Protein AF-A0A4P5YJE4-F1 (afdb_monomer_lite)

Secondary structure (DSSP, 8-state):
----PPPEEEEES-PPPPTTSHHHHHHHHHHHHHHHS--TTS--EEEEEGGGHHHHHHHHHHHHHH--SS-BSB-GGGS-HHHHHHHHHTT--B-TT-SB-GGGEEEE-SSS-EEETTEEEEE-GGGGGG--TTTTHHHHHHHHHHHSEEEEE-SSEEEEEETTEEEEEE--SS-EEEEEEETTSS-EEEEEE-TT-EEEEE-

Sequence (203 aa):
MSFVRIPELIPIDRPVPDRGDPAWGDLRQRVLDAVATPSATGPHRVEVPAPVRSELLDFLEAVRRQASGQAQGLNPDRVPGPWRERLAWAGMPFANDGKLLWEELEPSTDPAPTFAAGRLRLSEPEGWRQLTSLALKPLRQFVAERFGFRLQCATGVRAWRWPGVLVLVSGNHLPVAGFVHCCQGDERTSIYLDPGDAQLIAM

Foldseek 3Di:
DDFQDQAAEDADADDDDDLLALVLLVLLVQRVCCRQEPDPPDGDYHYDHNVCSVVSVVVVVVVRVQFDDHWEFEALVQDDPLVSVQCQQLAGAYHNPYPDHPVLEAEDCDLAWDDDPNGIYGHDSVSSVVDFLVSCQSVQVVCCVRQQKGWFKGTQWGWIDGQFKIKTFHSDSAWMWTWMQGNVDNDIDIDIARNGGMDIDTD

Radius of gyration: 16.51 Å; chains: 1; bounding box: 38×33×41 Å

pLDDT: mean 91.27, std 8.25, range [54.28, 98.31]

Structure (mmCIF, N/CA/C/O backbone):
data_AF-A0A4P5YJE4-F1
#
_entry.id   AF-A0A4P5YJE4-F1
#
loop_
_atom_site.group_PDB
_atom_site.id
_atom_site.type_symbol
_atom_site.label_atom_id
_atom_site.label_alt_id
_atom_site.label_comp_id
_atom_site.label_asym_id
_atom_site.label_entity_id
_atom_site.label_seq_id
_atom_site.pdbx_PDB_ins_code
_atom_site.Cartn_x
_atom_site.Cartn_y
_atom_site.Cartn_z
_atom_site.occupancy
_atom_site.B_iso_or_equiv
_atom_site.auth_seq_id
_atom_site.auth_comp_id
_atom_site.auth_asym_id
_atom_site.auth_atom_id
_atom_site.pdbx_PDB_model_num
ATOM 1 N N . MET A 1 1 ? -18.607 -1.766 -16.916 1.00 54.28 1 MET A N 1
ATOM 2 C CA . MET A 1 1 ? -17.504 -2.362 -16.132 1.00 54.28 1 MET A CA 1
ATOM 3 C C . MET A 1 1 ? -16.285 -1.478 -16.325 1.00 54.28 1 MET A C 1
ATOM 5 O O . MET A 1 1 ? -15.886 -1.295 -17.466 1.00 54.28 1 MET A O 1
ATOM 9 N N . SER A 1 2 ? -15.780 -0.845 -15.263 1.00 59.38 2 SER A N 1
ATOM 10 C CA . SER A 1 2 ? -14.522 -0.089 -15.338 1.00 59.38 2 SER A CA 1
ATOM 11 C C . SER A 1 2 ? -13.372 -1.074 -15.157 1.00 59.38 2 SER A C 1
ATOM 13 O O . SER A 1 2 ? -13.398 -1.863 -14.211 1.00 59.38 2 SER A O 1
ATOM 15 N N . PHE A 1 3 ? -12.430 -1.083 -16.094 1.00 73.25 3 PHE A N 1
ATOM 16 C CA . PHE A 1 3 ? -11.263 -1.959 -16.059 1.00 73.25 3 PHE A CA 1
ATOM 17 C C . PHE A 1 3 ? -10.098 -1.230 -15.395 1.00 73.25 3 PHE A C 1
ATOM 19 O O . PHE A 1 3 ? -9.913 -0.031 -15.613 1.00 73.25 3 PHE A O 1
ATOM 26 N N . VAL A 1 4 ? -9.288 -1.958 -14.625 1.00 84.38 4 VAL A N 1
ATOM 27 C CA . VAL A 1 4 ? -8.032 -1.425 -14.089 1.00 84.38 4 VAL A CA 1
ATOM 28 C C . VAL A 1 4 ? -7.132 -1.021 -15.257 1.00 84.38 4 VAL A C 1
ATOM 30 O O . VAL A 1 4 ? -6.735 -1.853 -16.077 1.00 84.38 4 VAL A O 1
ATOM 33 N N . ARG A 1 5 ? -6.841 0.279 -15.355 1.00 88.62 5 ARG A N 1
ATOM 34 C CA . ARG A 1 5 ? -5.998 0.837 -16.412 1.00 88.62 5 ARG A CA 1
ATOM 35 C C . ARG A 1 5 ? -4.534 0.701 -16.010 1.00 88.62 5 ARG A C 1
ATOM 37 O O . ARG A 1 5 ? -4.109 1.282 -15.018 1.00 88.62 5 ARG A O 1
ATOM 44 N N . ILE A 1 6 ? -3.770 -0.040 -16.805 1.00 90.88 6 ILE A N 1
ATOM 45 C CA . ILE A 1 6 ? -2.322 -0.164 -16.622 1.00 90.88 6 ILE A CA 1
ATOM 46 C C . ILE A 1 6 ? -1.653 1.135 -17.118 1.00 90.88 6 ILE A C 1
ATOM 48 O O . ILE A 1 6 ? -1.978 1.582 -18.226 1.00 90.88 6 ILE A O 1
ATOM 52 N N . PRO A 1 7 ? -0.767 1.770 -16.327 1.00 92.69 7 PRO A N 1
ATOM 53 C CA . PRO A 1 7 ? -0.013 2.946 -16.740 1.00 92.69 7 PRO A CA 1
ATOM 54 C C . PRO A 1 7 ? 0.981 2.613 -17.851 1.00 92.69 7 PRO A C 1
ATOM 56 O O . PRO A 1 7 ? 1.404 1.472 -18.042 1.00 92.69 7 PRO A O 1
ATOM 59 N N . GLU A 1 8 ? 1.410 3.643 -18.565 1.00 94.62 8 GLU A N 1
ATOM 60 C CA . GLU A 1 8 ? 2.518 3.522 -19.500 1.00 94.62 8 GLU A CA 1
ATOM 61 C C . GLU A 1 8 ? 3.836 3.469 -18.709 1.00 94.62 8 GLU A C 1
ATOM 63 O O . GLU A 1 8 ? 4.218 4.434 -18.048 1.00 94.62 8 GLU A O 1
ATOM 68 N N . LEU A 1 9 ? 4.544 2.338 -18.763 1.00 96.38 9 LEU A N 1
ATOM 69 C CA . LEU A 1 9 ? 5.877 2.224 -18.166 1.00 96.38 9 LEU A CA 1
ATOM 70 C C . LEU A 1 9 ? 6.936 2.693 -19.171 1.00 96.38 9 LEU A C 1
ATOM 72 O O . LEU A 1 9 ? 7.168 2.012 -20.179 1.00 96.38 9 LEU A O 1
ATOM 76 N N . ILE A 1 10 ? 7.574 3.835 -18.893 1.00 97.00 10 ILE A N 1
ATOM 77 C CA . ILE A 1 10 ? 8.659 4.392 -19.709 1.00 97.00 10 ILE A CA 1
ATOM 78 C C . ILE A 1 10 ? 9.977 3.730 -19.280 1.00 97.00 10 ILE A C 1
ATOM 80 O O . ILE A 1 10 ? 10.406 3.934 -18.141 1.00 97.00 10 ILE A O 1
ATOM 84 N N . PRO A 1 11 ? 10.635 2.944 -20.150 1.00 97.25 11 PRO A N 1
ATOM 85 C CA . PRO A 1 11 ? 11.945 2.395 -19.837 1.00 97.25 11 PRO A CA 1
ATOM 86 C C . PRO A 1 11 ? 12.988 3.517 -19.800 1.00 97.25 11 PRO A C 1
ATOM 88 O O . PRO A 1 11 ? 13.074 4.321 -20.726 1.00 97.25 11 PRO A O 1
ATOM 91 N N . ILE A 1 12 ? 13.803 3.538 -18.751 1.00 97.75 12 ILE A N 1
ATOM 92 C CA . ILE A 1 12 ? 14.939 4.453 -18.607 1.00 97.75 12 ILE A CA 1
ATOM 93 C C . ILE A 1 12 ? 16.229 3.678 -18.334 1.00 97.75 12 ILE A C 1
ATOM 95 O O . ILE A 1 12 ? 16.201 2.570 -17.789 1.00 97.75 12 ILE A O 1
ATOM 99 N N . ASP A 1 13 ? 17.362 4.277 -18.698 1.00 97.31 13 ASP A N 1
ATOM 100 C CA . ASP A 1 13 ? 18.690 3.746 -18.394 1.00 97.31 13 ASP A CA 1
ATOM 101 C C . ASP A 1 13 ? 19.080 4.112 -16.955 1.00 97.31 13 ASP A C 1
ATOM 103 O O . ASP A 1 13 ? 19.626 5.180 -16.672 1.00 97.31 13 ASP A O 1
ATOM 107 N N . ARG A 1 14 ? 18.681 3.256 -16.010 1.00 94.69 14 ARG A N 1
ATOM 108 C CA . ARG A 1 14 ? 19.053 3.343 -14.595 1.00 94.69 14 ARG A CA 1
ATOM 109 C C . ARG A 1 14 ? 19.344 1.949 -14.039 1.00 94.69 14 ARG A C 1
ATOM 111 O O . ARG A 1 14 ? 18.765 0.976 -14.527 1.00 94.69 14 ARG A O 1
ATOM 118 N N . PRO A 1 15 ? 20.176 1.844 -12.988 1.00 95.75 15 PRO A N 1
ATOM 119 C CA . PRO A 1 15 ? 20.372 0.592 -12.274 1.00 95.75 15 PRO A CA 1
ATOM 120 C C . PRO A 1 15 ? 19.052 0.022 -11.748 1.00 95.75 15 PRO A C 1
ATOM 122 O O . PRO A 1 15 ? 18.177 0.756 -11.281 1.00 95.75 15 PRO A O 1
ATOM 125 N N . VAL A 1 16 ? 18.927 -1.299 -11.818 1.00 97.12 16 VAL A N 1
ATOM 126 C CA . VAL A 1 16 ? 17.824 -2.036 -11.201 1.00 97.12 16 VAL A CA 1
ATOM 127 C C . VAL A 1 16 ? 18.106 -2.147 -9.698 1.00 97.12 16 VAL A C 1
ATOM 129 O O . VAL A 1 16 ? 19.197 -2.597 -9.346 1.00 97.12 16 VAL A O 1
ATOM 132 N N . PRO A 1 17 ? 17.173 -1.748 -8.814 1.00 96.25 17 PRO A N 1
ATOM 133 C CA . PRO A 1 17 ? 17.302 -2.007 -7.382 1.00 96.25 17 PRO A CA 1
ATOM 134 C C . PRO A 1 17 ? 17.394 -3.507 -7.084 1.00 96.25 17 PRO A C 1
ATOM 136 O O . PRO A 1 17 ? 16.792 -4.314 -7.794 1.00 96.25 17 PRO A O 1
ATOM 139 N N . ASP A 1 18 ? 18.102 -3.885 -6.021 1.00 96.62 18 ASP A N 1
ATOM 140 C CA . ASP A 1 18 ? 18.111 -5.276 -5.566 1.00 96.62 18 ASP A CA 1
ATOM 141 C C . ASP A 1 18 ? 16.696 -5.715 -5.149 1.00 96.62 18 ASP A C 1
ATOM 143 O O . ASP A 1 18 ? 15.973 -4.957 -4.502 1.00 96.62 18 ASP A O 1
ATOM 147 N N . ARG A 1 19 ? 16.279 -6.928 -5.537 1.00 94.81 19 ARG A N 1
ATOM 148 C CA . ARG A 1 19 ? 14.911 -7.419 -5.283 1.00 94.81 19 ARG A CA 1
ATOM 149 C C . ARG A 1 19 ? 14.619 -7.652 -3.800 1.00 94.81 19 ARG A C 1
ATOM 151 O O . ARG A 1 19 ? 13.448 -7.644 -3.437 1.00 94.81 19 ARG A O 1
ATOM 158 N N . GLY A 1 20 ? 15.653 -7.854 -2.985 1.00 94.44 20 GLY A N 1
ATOM 159 C CA . GLY A 1 20 ? 15.586 -7.959 -1.530 1.00 94.44 20 GLY A CA 1
ATOM 160 C C . GLY A 1 20 ? 15.843 -6.630 -0.815 1.00 94.44 20 GLY A C 1
ATOM 161 O O . GLY A 1 20 ? 16.258 -6.643 0.342 1.00 94.44 20 GLY A O 1
ATOM 162 N N . ASP A 1 21 ? 15.645 -5.491 -1.486 1.00 95.69 21 ASP A N 1
ATOM 163 C CA . ASP A 1 21 ? 15.805 -4.150 -0.918 1.00 95.69 21 ASP A CA 1
ATOM 164 C C . ASP A 1 21 ? 14.486 -3.349 -0.989 1.00 95.69 21 ASP A C 1
ATOM 166 O O . ASP A 1 21 ? 13.731 -3.464 -1.963 1.00 95.69 21 ASP A O 1
ATOM 170 N N . PRO A 1 22 ? 14.180 -2.485 -0.002 1.00 95.44 22 PRO A N 1
ATOM 171 C CA . PRO A 1 22 ? 13.019 -1.593 -0.058 1.00 95.44 22 PRO A CA 1
ATOM 172 C C . PRO A 1 22 ? 12.908 -0.735 -1.314 1.00 95.44 22 PRO A C 1
ATOM 174 O O . PRO A 1 22 ? 11.792 -0.445 -1.734 1.00 95.44 22 PRO A O 1
ATOM 177 N N . ALA A 1 23 ? 14.019 -0.373 -1.958 1.00 96.81 23 ALA A N 1
ATOM 178 C CA . ALA A 1 23 ? 14.011 0.381 -3.207 1.00 96.81 23 ALA A CA 1
ATOM 179 C C . ALA A 1 23 ? 13.307 -0.375 -4.352 1.00 96.81 23 ALA A C 1
ATOM 181 O O . ALA A 1 23 ? 12.713 0.245 -5.243 1.00 96.81 23 ALA A O 1
ATOM 182 N N . TRP A 1 24 ? 13.329 -1.713 -4.332 1.00 97.69 24 TRP A N 1
ATOM 183 C CA . TRP A 1 24 ? 12.515 -2.532 -5.230 1.00 97.69 24 TRP A CA 1
ATOM 184 C C . TRP A 1 24 ? 11.028 -2.453 -4.878 1.00 97.69 24 TRP A C 1
ATOM 186 O O . TRP A 1 24 ? 10.184 -2.270 -5.763 1.00 97.69 24 TRP A O 1
ATOM 196 N N . GLY A 1 25 ? 10.718 -2.488 -3.581 1.00 97.00 25 GLY A N 1
ATOM 197 C CA . GLY A 1 25 ? 9.388 -2.202 -3.053 1.00 97.00 25 GLY A CA 1
ATOM 198 C C . GLY A 1 25 ? 8.875 -0.868 -3.575 1.00 97.00 25 GLY A C 1
ATOM 199 O O . GLY A 1 25 ? 7.853 -0.842 -4.249 1.00 97.00 25 GLY A O 1
ATOM 200 N N . ASP A 1 26 ? 9.617 0.220 -3.375 1.00 96.38 26 ASP A N 1
ATOM 201 C CA . ASP A 1 26 ? 9.269 1.576 -3.819 1.00 96.38 26 ASP A CA 1
ATOM 202 C C . ASP A 1 26 ? 8.972 1.662 -5.322 1.00 96.38 26 ASP A C 1
ATOM 204 O O . ASP A 1 26 ? 8.084 2.404 -5.749 1.00 96.38 26 ASP A O 1
ATOM 208 N N . LEU A 1 27 ? 9.679 0.894 -6.157 1.00 96.81 27 LEU A N 1
ATOM 209 C CA . LEU A 1 27 ? 9.376 0.798 -7.586 1.00 96.81 27 LEU A CA 1
ATOM 210 C C . LEU A 1 27 ? 8.004 0.146 -7.836 1.00 96.81 27 LEU A C 1
ATOM 212 O O . LEU A 1 27 ? 7.223 0.681 -8.627 1.00 96.81 27 LEU A O 1
ATOM 216 N N . ARG A 1 28 ? 7.676 -0.945 -7.131 1.00 97.38 28 ARG A N 1
ATOM 217 C CA . ARG A 1 28 ? 6.341 -1.575 -7.168 1.00 97.38 28 ARG A CA 1
ATOM 218 C C . ARG A 1 28 ? 5.250 -0.642 -6.637 1.00 97.38 28 ARG A C 1
ATOM 220 O O . ARG A 1 28 ? 4.191 -0.540 -7.253 1.00 97.38 28 ARG A O 1
ATOM 227 N N . GLN A 1 29 ? 5.512 0.079 -5.546 1.00 96.25 29 GLN A N 1
ATOM 228 C CA . GLN A 1 29 ? 4.562 1.046 -4.986 1.00 96.25 29 GLN A CA 1
ATOM 229 C C . GLN A 1 29 ? 4.252 2.153 -5.997 1.00 96.25 29 GLN A C 1
ATOM 231 O O . GLN A 1 29 ? 3.087 2.437 -6.239 1.00 96.25 29 GLN A O 1
ATOM 236 N N . ARG A 1 30 ? 5.270 2.718 -6.665 1.00 95.06 30 ARG A N 1
ATOM 237 C CA . ARG A 1 30 ? 5.074 3.774 -7.675 1.00 95.06 30 ARG A CA 1
ATOM 238 C C . ARG A 1 30 ? 4.198 3.334 -8.845 1.00 95.06 30 ARG A C 1
ATOM 240 O O . ARG A 1 30 ? 3.354 4.109 -9.292 1.00 95.06 30 ARG A O 1
ATOM 247 N N . VAL A 1 31 ? 4.384 2.112 -9.355 1.00 96.06 31 VAL A N 1
ATOM 248 C CA . VAL A 1 31 ? 3.537 1.618 -10.452 1.00 96.06 31 VAL A CA 1
ATOM 249 C C . VAL A 1 31 ? 2.111 1.315 -9.985 1.00 96.06 31 VAL A C 1
ATOM 251 O O . VAL A 1 31 ? 1.179 1.565 -10.743 1.00 96.06 31 VAL A O 1
ATOM 254 N N . LEU A 1 32 ? 1.915 0.845 -8.746 1.00 95.75 32 LEU A N 1
ATOM 255 C CA . LEU A 1 32 ? 0.582 0.636 -8.165 1.00 95.75 32 LEU A CA 1
ATOM 256 C C . LEU A 1 32 ? -0.133 1.950 -7.857 1.00 95.75 32 LEU A C 1
ATOM 258 O O . LEU A 1 32 ? -1.326 2.064 -8.127 1.00 95.75 32 LEU A O 1
ATOM 262 N N . ASP A 1 33 ? 0.585 2.951 -7.350 1.00 93.94 33 ASP A N 1
ATOM 263 C CA . ASP A 1 33 ? 0.051 4.291 -7.118 1.00 93.94 33 ASP A CA 1
ATOM 264 C C . ASP A 1 33 ? -0.496 4.857 -8.431 1.00 93.94 33 ASP A C 1
ATOM 266 O O . ASP A 1 33 ? -1.661 5.232 -8.491 1.00 93.94 33 ASP A O 1
ATOM 270 N N . ALA A 1 34 ? 0.267 4.786 -9.525 1.00 92.50 34 ALA A N 1
ATOM 271 C CA . ALA A 1 34 ? -0.194 5.228 -10.844 1.00 92.50 34 ALA A CA 1
ATOM 272 C C . ALA A 1 34 ? -1.458 4.498 -11.356 1.00 92.50 34 ALA A C 1
ATOM 274 O O . ALA A 1 34 ? -2.217 5.065 -12.147 1.00 92.50 34 ALA A O 1
ATOM 275 N N . VAL A 1 35 ? -1.698 3.259 -10.912 1.00 92.25 35 VAL A N 1
ATOM 276 C CA . VAL A 1 35 ? -2.919 2.493 -11.218 1.00 92.25 35 VAL A CA 1
ATOM 277 C C . VAL A 1 35 ? -4.087 2.920 -10.323 1.00 92.25 35 VAL A C 1
ATOM 279 O O . VAL A 1 35 ? -5.210 3.063 -10.804 1.00 92.25 35 VAL A O 1
ATOM 282 N N . ALA A 1 36 ? -3.848 3.094 -9.021 1.00 91.25 36 ALA A N 1
ATOM 283 C CA . ALA A 1 36 ? -4.886 3.376 -8.028 1.00 91.25 36 ALA A CA 1
ATOM 284 C C . ALA A 1 36 ? -5.321 4.849 -7.995 1.00 91.25 36 ALA A C 1
ATOM 286 O O . ALA A 1 36 ? -6.464 5.155 -7.646 1.00 91.25 36 ALA A O 1
ATOM 287 N N . THR A 1 37 ? -4.431 5.767 -8.368 1.00 87.75 37 THR A N 1
ATOM 288 C CA . THR A 1 37 ? -4.657 7.216 -8.323 1.00 87.75 37 THR A CA 1
ATOM 289 C C . THR A 1 37 ? -4.510 7.837 -9.715 1.00 87.75 37 THR A C 1
ATOM 291 O O . THR A 1 37 ? -3.648 8.690 -9.951 1.00 87.75 37 THR A O 1
ATOM 294 N N . PRO A 1 38 ? -5.349 7.435 -10.695 1.00 81.06 38 PRO A N 1
ATOM 295 C CA . PRO A 1 38 ? -5.196 7.903 -12.055 1.00 81.06 38 PRO A CA 1
ATOM 296 C C . PRO A 1 38 ? -5.417 9.419 -12.180 1.00 81.06 38 PRO A C 1
ATOM 298 O O . PRO A 1 38 ? -6.391 9.958 -11.660 1.00 81.06 38 PRO A O 1
ATOM 301 N N . SER A 1 39 ? -4.512 10.117 -12.863 1.00 68.38 39 SER A N 1
ATOM 302 C CA . SER A 1 39 ? -4.523 11.563 -13.022 1.00 68.38 39 SER A CA 1
ATOM 303 C C . SER A 1 39 ? -5.647 11.916 -13.973 1.00 68.38 39 SER A C 1
ATOM 305 O O . SER A 1 39 ? -5.806 11.291 -15.025 1.00 68.38 39 SER A O 1
ATOM 307 N N . ALA A 1 40 ? -6.397 12.957 -13.630 1.00 63.78 40 ALA A N 1
ATOM 308 C CA . ALA A 1 40 ? -7.436 13.485 -14.500 1.00 63.78 40 ALA A CA 1
ATOM 309 C C . ALA A 1 40 ? -6.865 14.092 -15.799 1.00 63.78 40 ALA A C 1
ATOM 311 O O . ALA A 1 40 ? -7.597 14.233 -16.775 1.00 63.78 40 ALA A O 1
ATOM 312 N N . THR A 1 41 ? -5.575 14.456 -15.830 1.00 58.59 41 THR A N 1
ATOM 313 C CA . THR A 1 41 ? -4.986 15.313 -16.876 1.00 58.59 41 THR A CA 1
ATOM 314 C C . THR A 1 41 ? -4.165 14.584 -17.942 1.00 58.59 41 THR A C 1
ATOM 316 O O . THR A 1 41 ? -3.619 15.236 -18.830 1.00 58.59 41 THR A O 1
ATOM 319 N N . GLY A 1 42 ? -4.081 13.250 -17.924 1.00 57.97 42 GLY A N 1
ATOM 320 C CA . GLY A 1 42 ? -3.377 12.519 -18.981 1.00 57.97 42 GLY A CA 1
ATOM 321 C C . GLY A 1 42 ? -3.047 11.064 -18.651 1.00 57.97 42 GLY A C 1
ATOM 322 O O . GLY A 1 42 ? -3.334 10.594 -17.550 1.00 57.97 42 GLY A O 1
ATOM 323 N N . PRO A 1 43 ? -2.462 10.317 -19.610 1.00 61.06 43 PRO A N 1
ATOM 324 C CA . PRO A 1 43 ? -1.976 8.969 -19.349 1.00 61.06 43 PRO A CA 1
ATOM 325 C C . PRO A 1 43 ? -0.904 9.018 -18.260 1.00 61.06 43 PRO A C 1
ATOM 327 O O . PRO A 1 43 ? 0.072 9.759 -18.376 1.00 61.06 43 PRO A O 1
ATOM 330 N N . HIS A 1 44 ? -1.083 8.222 -17.205 1.00 79.94 44 HIS A N 1
ATOM 331 C CA . HIS A 1 44 ? -0.043 8.067 -16.198 1.00 79.94 44 HIS A CA 1
ATOM 332 C C . HIS A 1 44 ? 1.145 7.349 -16.788 1.00 79.94 44 HIS A C 1
ATOM 334 O O . HIS A 1 44 ? 1.022 6.237 -17.308 1.00 79.94 44 HIS A O 1
ATOM 340 N N . ARG A 1 45 ? 2.286 8.011 -16.676 1.00 90.94 45 ARG A N 1
ATOM 341 C CA . ARG A 1 45 ? 3.566 7.504 -17.120 1.00 90.94 45 ARG A CA 1
ATOM 342 C C . ARG A 1 45 ? 4.442 7.295 -15.904 1.00 90.94 45 ARG A C 1
ATOM 344 O O . ARG A 1 45 ? 4.587 8.208 -15.095 1.00 90.94 45 ARG A O 1
ATOM 351 N N . VAL A 1 46 ? 5.026 6.111 -15.786 1.00 94.69 46 VAL A N 1
ATOM 352 C CA . VAL A 1 46 ? 5.962 5.795 -14.705 1.00 94.69 46 VAL A CA 1
ATOM 353 C C . VAL A 1 46 ? 7.294 5.414 -15.320 1.00 94.69 46 VAL A C 1
ATOM 355 O O . VAL A 1 46 ? 7.377 4.476 -16.109 1.00 94.69 46 VAL A O 1
ATOM 358 N N . GLU A 1 47 ? 8.341 6.150 -14.962 1.00 95.94 47 GLU A N 1
ATOM 359 C CA . GLU A 1 47 ? 9.705 5.806 -15.350 1.00 95.94 47 GLU A CA 1
ATOM 360 C C . GLU A 1 47 ? 10.211 4.610 -14.537 1.00 95.94 47 GLU A C 1
ATOM 362 O O . GLU A 1 47 ? 10.210 4.632 -13.297 1.00 95.94 47 GLU A O 1
ATOM 367 N N . VAL A 1 48 ? 10.674 3.575 -15.238 1.00 97.62 48 VAL A N 1
ATOM 368 C CA . VAL A 1 48 ? 11.171 2.328 -14.645 1.00 97.62 48 VAL A CA 1
ATOM 369 C C . VAL A 1 48 ? 12.481 1.898 -15.316 1.00 97.62 48 VAL A C 1
ATOM 371 O O . VAL A 1 48 ? 12.635 2.111 -16.521 1.00 97.62 48 VAL A O 1
ATOM 374 N N . PRO A 1 49 ? 13.433 1.275 -14.595 1.00 98.31 49 PRO A N 1
ATOM 375 C CA . PRO A 1 49 ? 14.629 0.718 -15.221 1.00 98.31 49 PRO A CA 1
ATOM 376 C C . PRO A 1 49 ? 14.257 -0.255 -16.347 1.00 98.31 49 PRO A C 1
ATOM 378 O O . PRO A 1 49 ? 13.442 -1.160 -16.151 1.00 98.31 49 PRO A O 1
ATOM 381 N N . ALA A 1 50 ? 14.848 -0.072 -17.530 1.00 97.88 50 ALA A N 1
ATOM 382 C CA . ALA A 1 50 ? 14.495 -0.848 -18.719 1.00 97.88 50 ALA A CA 1
ATOM 383 C C . ALA A 1 50 ? 14.501 -2.383 -18.508 1.00 97.88 50 ALA A C 1
ATOM 385 O O . ALA A 1 50 ? 13.549 -3.023 -18.967 1.00 97.88 50 ALA A O 1
ATOM 386 N N . PRO A 1 51 ? 15.468 -2.987 -17.777 1.00 98.19 51 PRO A N 1
ATOM 387 C CA . PRO A 1 51 ? 15.533 -4.444 -17.624 1.00 98.19 51 PRO A CA 1
ATOM 388 C C . PRO A 1 51 ? 14.366 -5.077 -16.853 1.00 98.19 51 PRO A C 1
ATOM 390 O O . PRO A 1 51 ? 14.126 -6.270 -17.002 1.00 98.19 51 PRO A O 1
ATOM 393 N N . VAL A 1 52 ? 13.637 -4.308 -16.036 1.00 98.00 52 VAL A N 1
ATOM 394 C CA . VAL A 1 52 ? 12.530 -4.816 -15.195 1.00 98.00 52 VAL A CA 1
ATOM 395 C C . VAL A 1 52 ? 11.155 -4.380 -15.683 1.00 98.00 52 VAL A C 1
ATOM 397 O O . VAL A 1 52 ? 10.141 -4.654 -15.043 1.00 98.00 52 VAL A O 1
ATOM 400 N N . ARG A 1 53 ? 11.086 -3.700 -16.831 1.00 97.69 53 ARG A N 1
ATOM 401 C CA . ARG A 1 53 ? 9.820 -3.203 -17.374 1.00 97.69 53 ARG A CA 1
ATOM 402 C C . ARG A 1 53 ? 8.807 -4.327 -17.603 1.00 97.69 53 ARG A C 1
ATOM 404 O O . ARG A 1 53 ? 7.647 -4.154 -17.248 1.00 97.69 53 ARG A O 1
ATOM 411 N N . SER A 1 54 ? 9.221 -5.448 -18.199 1.00 97.81 54 SER A N 1
ATOM 412 C CA . SER A 1 54 ? 8.330 -6.596 -18.432 1.00 97.81 54 SER A CA 1
ATOM 413 C C . SER A 1 54 ? 7.847 -7.213 -17.121 1.00 97.81 54 SER A C 1
ATOM 415 O O . SER A 1 54 ? 6.654 -7.427 -16.968 1.00 97.81 54 SER A O 1
ATOM 417 N N . GLU A 1 55 ? 8.743 -7.386 -16.147 1.00 97.62 55 GLU A N 1
ATOM 418 C CA . GLU A 1 55 ? 8.413 -7.919 -14.818 1.00 97.62 55 GLU A CA 1
ATOM 419 C C . GLU A 1 55 ? 7.351 -7.066 -14.105 1.00 97.62 55 GLU A C 1
ATOM 421 O O . GLU A 1 55 ? 6.394 -7.593 -13.539 1.00 97.62 55 GLU A O 1
ATOM 426 N N . LEU A 1 56 ? 7.466 -5.737 -14.180 1.00 97.94 56 LEU A N 1
ATOM 427 C CA . LEU A 1 56 ? 6.464 -4.833 -13.611 1.00 97.94 56 LEU A CA 1
ATOM 428 C C . LEU A 1 56 ? 5.139 -4.873 -14.381 1.00 97.94 56 LEU A C 1
ATOM 430 O O . LEU A 1 56 ? 4.084 -4.781 -13.760 1.00 97.94 56 LEU A O 1
ATOM 434 N N . LEU A 1 57 ? 5.160 -5.030 -15.709 1.00 97.81 57 LEU A N 1
ATOM 435 C CA . LEU A 1 57 ? 3.931 -5.207 -16.491 1.00 97.81 57 LEU A CA 1
ATOM 436 C C . LEU A 1 57 ? 3.215 -6.509 -16.120 1.00 97.81 57 LEU A C 1
ATOM 438 O O . LEU A 1 57 ? 2.006 -6.481 -15.904 1.00 97.81 57 LEU A O 1
ATOM 442 N N . ASP A 1 58 ? 3.946 -7.613 -15.980 1.00 98.06 58 ASP A N 1
ATOM 443 C CA . ASP A 1 58 ? 3.387 -8.908 -15.580 1.00 98.06 58 ASP A CA 1
ATOM 444 C C . ASP A 1 58 ? 2.791 -8.849 -14.167 1.00 98.06 58 ASP A C 1
ATOM 446 O O . ASP A 1 58 ? 1.712 -9.391 -13.909 1.00 98.06 58 ASP A O 1
ATOM 450 N N . PHE A 1 59 ? 3.452 -8.129 -13.256 1.00 97.69 59 PHE A N 1
ATOM 451 C CA . PHE A 1 59 ? 2.931 -7.852 -11.921 1.00 97.69 59 PHE A CA 1
ATOM 452 C C . PHE A 1 59 ? 1.609 -7.071 -11.967 1.00 97.69 59 PHE A C 1
ATOM 454 O O . PHE A 1 59 ? 0.620 -7.484 -11.356 1.00 97.69 59 PHE A O 1
ATOM 461 N N . LEU A 1 60 ? 1.551 -5.977 -12.732 1.00 96.62 60 LEU A N 1
ATOM 462 C CA . LEU A 1 60 ? 0.325 -5.189 -12.901 1.00 96.62 60 LEU A CA 1
ATOM 463 C C . LEU A 1 60 ? -0.788 -5.991 -13.585 1.00 96.62 60 LEU A C 1
ATOM 465 O O . LEU A 1 60 ? -1.961 -5.833 -13.247 1.00 96.62 60 LEU A O 1
ATOM 469 N N . GLU A 1 61 ? -0.437 -6.889 -14.503 1.00 96.88 61 GLU A N 1
ATOM 470 C CA . GLU A 1 61 ? -1.384 -7.799 -15.137 1.00 96.88 61 GLU A CA 1
ATOM 471 C C . GLU A 1 61 ? -1.947 -8.821 -14.142 1.00 96.88 61 GLU A C 1
ATOM 473 O O . GLU A 1 61 ? -3.137 -9.135 -14.172 1.00 96.88 61 GLU A O 1
ATOM 478 N N . ALA A 1 62 ? -1.127 -9.333 -13.221 1.00 96.75 62 ALA A N 1
ATOM 479 C CA . ALA A 1 62 ? -1.601 -10.188 -12.136 1.00 96.75 62 ALA A CA 1
ATOM 480 C C . ALA A 1 62 ? -2.619 -9.461 -11.243 1.00 96.75 62 ALA A C 1
ATOM 482 O O . ALA A 1 62 ? -3.660 -10.039 -10.927 1.00 96.75 62 ALA A O 1
ATOM 483 N N . VAL A 1 63 ? -2.370 -8.186 -10.917 1.00 95.81 63 VAL A N 1
ATOM 484 C CA . VAL A 1 63 ? -3.333 -7.345 -10.187 1.00 95.81 63 VAL A CA 1
ATOM 485 C C . VAL A 1 63 ? -4.610 -7.159 -11.005 1.00 95.81 63 VAL A C 1
ATOM 487 O O . VAL A 1 63 ? -5.699 -7.419 -10.500 1.00 95.81 63 VAL A O 1
ATOM 490 N N . ARG A 1 64 ? -4.495 -6.779 -12.284 1.00 94.69 64 ARG A N 1
ATOM 491 C CA . ARG A 1 64 ? -5.643 -6.554 -13.177 1.00 94.69 64 ARG A CA 1
ATOM 492 C C . ARG A 1 64 ? -6.538 -7.784 -13.318 1.00 94.69 64 ARG A C 1
ATOM 494 O O . ARG A 1 64 ? -7.751 -7.629 -13.382 1.00 94.69 64 ARG A O 1
ATOM 501 N N . ARG A 1 65 ? -5.961 -8.988 -13.367 1.00 95.31 65 ARG A N 1
ATOM 502 C CA . ARG A 1 65 ? -6.719 -10.247 -13.480 1.00 95.31 65 ARG A CA 1
ATOM 503 C C . ARG A 1 65 ? -7.579 -10.553 -12.253 1.00 95.31 65 ARG A C 1
ATOM 505 O O . ARG A 1 65 ? -8.598 -11.217 -12.405 1.00 95.31 65 ARG A O 1
ATOM 512 N N . GLN A 1 66 ? -7.169 -10.108 -11.065 1.00 94.69 66 GLN A N 1
ATOM 513 C CA . GLN A 1 66 ? -7.904 -10.342 -9.815 1.00 94.69 66 GLN A CA 1
ATOM 514 C C . GLN A 1 66 ? -8.803 -9.160 -9.430 1.00 94.69 66 GLN A C 1
ATOM 516 O O . GLN A 1 66 ? -9.827 -9.334 -8.775 1.00 94.69 66 GLN A O 1
ATOM 521 N N . ALA A 1 67 ? -8.428 -7.950 -9.842 1.00 92.75 67 ALA A N 1
ATOM 522 C CA . ALA A 1 67 ? -9.186 -6.745 -9.571 1.00 92.75 67 ALA A CA 1
ATOM 523 C C . ALA A 1 67 ? -10.464 -6.671 -10.414 1.00 92.75 67 ALA A C 1
ATOM 525 O O . ALA A 1 67 ? -10.469 -6.869 -11.628 1.00 92.75 67 ALA A O 1
ATOM 526 N N . SER A 1 68 ? -11.548 -6.270 -9.768 1.00 87.62 68 SER A N 1
ATOM 527 C CA . SER A 1 68 ? -12.813 -5.915 -10.395 1.00 87.62 68 SER A CA 1
ATOM 528 C C . SER A 1 68 ? -13.176 -4.478 -10.020 1.00 87.62 68 SER A C 1
ATOM 530 O O . SER A 1 68 ? -13.057 -4.067 -8.873 1.00 87.62 68 SER A O 1
ATOM 532 N N . GLY A 1 69 ? -13.599 -3.670 -10.991 1.00 89.00 69 GLY A N 1
ATOM 533 C CA . GLY A 1 69 ? -13.979 -2.277 -10.739 1.00 89.00 69 GLY A CA 1
ATOM 534 C C . GLY A 1 69 ? -12.815 -1.342 -10.372 1.00 89.00 69 GLY A C 1
ATOM 535 O O . GLY A 1 69 ? -11.673 -1.538 -10.783 1.00 89.00 69 GLY A O 1
ATOM 536 N N . GLN A 1 70 ? -13.139 -0.263 -9.653 1.00 90.50 70 GLN A N 1
ATOM 537 C CA . GLN A 1 70 ? -12.204 0.813 -9.296 1.00 90.50 70 GLN A CA 1
ATOM 538 C C . GLN A 1 70 ? -11.458 0.532 -7.987 1.00 90.50 70 GLN A C 1
ATOM 540 O O . GLN A 1 70 ? -11.954 -0.186 -7.116 1.00 90.50 70 GLN A O 1
ATOM 545 N N . ALA A 1 71 ? -10.284 1.151 -7.846 1.00 93.38 71 ALA A N 1
ATOM 546 C CA . ALA A 1 71 ? -9.546 1.169 -6.589 1.00 93.38 71 ALA A CA 1
ATOM 547 C C . ALA A 1 71 ? -10.398 1.789 -5.470 1.00 93.38 71 ALA A C 1
ATOM 549 O O . ALA A 1 71 ? -11.207 2.689 -5.699 1.00 93.38 71 ALA A O 1
ATOM 550 N N . GLN A 1 72 ? -10.201 1.309 -4.249 1.00 93.62 72 GLN A N 1
ATOM 551 C CA . GLN A 1 72 ? -10.876 1.756 -3.041 1.00 93.62 72 GLN A CA 1
ATOM 552 C C . GLN A 1 72 ? -9.845 2.312 -2.070 1.00 93.62 72 GLN A C 1
ATOM 554 O O . GLN A 1 72 ? -8.790 1.718 -1.862 1.00 93.62 72 GLN A O 1
ATOM 559 N N . GLY A 1 73 ? -10.172 3.436 -1.447 1.00 94.94 73 GLY A N 1
ATOM 560 C CA . GLY A 1 73 ? -9.290 4.067 -0.484 1.00 94.94 73 GLY A CA 1
ATOM 561 C C . GLY A 1 73 ? -9.743 5.464 -0.112 1.00 94.94 73 GLY A C 1
ATOM 562 O O . GLY A 1 73 ? -10.877 5.864 -0.385 1.00 94.94 73 GLY A O 1
ATOM 563 N N . LEU A 1 74 ? -8.825 6.184 0.514 1.00 93.62 74 LEU A N 1
ATOM 564 C CA . LEU A 1 74 ? -8.897 7.615 0.763 1.00 93.62 74 LEU A CA 1
ATOM 565 C C . LEU A 1 74 ? -8.394 8.381 -0.470 1.00 93.62 74 LEU A C 1
ATOM 567 O O . LEU A 1 74 ? -7.388 7.987 -1.065 1.00 93.62 74 LEU A O 1
ATOM 571 N N . ASN A 1 75 ? -9.056 9.474 -0.857 1.00 90.69 75 ASN A N 1
ATOM 572 C CA . ASN A 1 75 ? -8.562 10.304 -1.958 1.00 90.69 75 ASN A CA 1
ATOM 573 C C . ASN A 1 75 ? -7.285 11.054 -1.525 1.00 90.69 75 ASN A C 1
ATOM 575 O O . ASN A 1 75 ? -7.368 11.902 -0.633 1.00 90.69 75 ASN A O 1
ATOM 579 N N . PRO A 1 76 ? -6.114 10.790 -2.141 1.00 89.69 76 PRO A N 1
ATOM 580 C CA . PRO A 1 76 ? -4.849 11.380 -1.708 1.00 89.69 76 PRO A CA 1
ATOM 581 C C . PRO A 1 76 ? -4.816 12.906 -1.843 1.00 89.69 76 PRO A C 1
ATOM 583 O O . PRO A 1 76 ? -4.202 13.556 -1.001 1.00 89.69 76 PRO A O 1
ATOM 586 N N . ASP A 1 77 ? -5.493 13.492 -2.834 1.00 87.62 77 ASP A N 1
ATOM 587 C CA . ASP A 1 77 ? -5.493 14.941 -3.089 1.00 87.62 77 ASP A CA 1
ATOM 588 C C . ASP A 1 77 ? -6.231 15.729 -2.002 1.00 87.62 77 ASP A C 1
ATOM 590 O O . ASP A 1 77 ? -6.007 16.926 -1.827 1.00 87.62 77 ASP A O 1
ATOM 594 N N . ARG A 1 78 ? -7.091 15.048 -1.237 1.00 88.19 78 ARG A N 1
ATOM 595 C CA . ARG A 1 78 ? -7.815 15.617 -0.094 1.00 88.19 78 ARG A CA 1
ATOM 596 C C . ARG A 1 78 ? -7.057 15.474 1.225 1.00 88.19 78 ARG A C 1
ATOM 598 O O . ARG A 1 78 ? -7.479 16.046 2.223 1.00 88.19 78 ARG A O 1
ATOM 605 N N . VAL A 1 79 ? -5.944 14.737 1.241 1.00 90.31 79 VAL A N 1
ATOM 606 C CA . VAL A 1 79 ? -5.169 14.460 2.457 1.00 90.31 79 VAL A CA 1
ATOM 607 C C . VAL A 1 79 ? -3.942 15.363 2.531 1.00 90.31 79 VAL A C 1
ATOM 609 O O . VAL A 1 79 ? -3.140 15.376 1.582 1.00 90.31 79 VAL A O 1
ATOM 612 N N . PRO A 1 80 ? -3.725 16.065 3.661 1.00 90.94 80 PRO A N 1
ATOM 613 C CA . PRO A 1 80 ? -2.519 16.856 3.854 1.00 90.94 80 PRO A CA 1
ATOM 614 C C . PRO A 1 80 ? -1.253 15.991 3.758 1.00 90.94 80 PRO A C 1
ATOM 616 O O . PRO A 1 80 ? -1.220 14.852 4.224 1.00 90.94 80 PRO A O 1
ATOM 619 N N . GLY A 1 81 ? -0.189 16.546 3.173 1.00 88.44 81 GLY A N 1
ATOM 620 C CA . GLY A 1 81 ? 1.052 15.819 2.866 1.00 88.44 81 GLY A CA 1
ATOM 621 C C . GLY A 1 81 ? 1.623 14.976 4.021 1.00 88.44 81 GLY A C 1
ATOM 622 O O . GLY A 1 81 ? 1.810 13.774 3.821 1.00 88.44 81 GLY A O 1
ATOM 623 N N . PRO A 1 82 ? 1.832 15.542 5.229 1.00 89.56 82 PRO A N 1
ATOM 624 C CA . PRO A 1 82 ? 2.397 14.804 6.367 1.00 89.56 82 PRO A CA 1
ATOM 625 C C . PRO A 1 82 ? 1.582 13.568 6.773 1.00 89.56 82 PRO A C 1
ATOM 627 O O . PRO A 1 82 ? 2.133 12.537 7.158 1.00 89.56 82 PRO A O 1
ATOM 630 N N . TRP A 1 83 ? 0.258 13.648 6.636 1.00 92.56 83 TRP A N 1
ATOM 631 C CA . TRP A 1 83 ? -0.658 12.559 6.959 1.00 92.56 83 TRP A CA 1
ATOM 632 C C . TRP A 1 83 ? -0.659 11.464 5.909 1.00 92.56 83 TRP A C 1
ATOM 634 O O . TRP A 1 83 ? -0.745 10.286 6.248 1.00 92.56 83 TRP A O 1
ATOM 644 N N . ARG A 1 84 ? -0.548 11.841 4.633 1.00 92.31 84 ARG A N 1
ATOM 645 C CA . ARG A 1 84 ? -0.630 10.909 3.507 1.00 92.31 84 ARG A CA 1
ATOM 646 C C . ARG A 1 84 ? 0.394 9.787 3.630 1.00 92.31 84 ARG A C 1
ATOM 648 O O . ARG A 1 84 ? 0.031 8.615 3.580 1.00 92.31 84 ARG A O 1
ATOM 655 N N . GLU A 1 85 ? 1.657 10.145 3.850 1.00 90.50 85 GLU A N 1
ATOM 656 C CA . GLU A 1 85 ? 2.741 9.171 3.995 1.00 90.50 85 GLU A CA 1
ATOM 657 C C . GLU A 1 85 ? 2.530 8.272 5.220 1.00 90.50 85 GLU A C 1
ATOM 659 O O . GLU A 1 85 ? 2.702 7.057 5.131 1.00 90.50 85 GLU A O 1
ATOM 664 N N . ARG A 1 86 ? 2.105 8.844 6.355 1.00 92.69 86 ARG A N 1
ATOM 665 C CA . ARG A 1 86 ? 1.891 8.097 7.605 1.00 92.69 86 ARG A CA 1
ATOM 666 C C . ARG A 1 86 ? 0.720 7.134 7.541 1.00 92.69 86 ARG A C 1
ATOM 668 O O . ARG A 1 86 ? 0.835 6.006 8.014 1.00 92.69 86 ARG A O 1
ATOM 675 N N . LEU A 1 87 ? -0.377 7.551 6.925 1.00 94.62 87 LEU A N 1
ATOM 676 C CA . LEU A 1 87 ? -1.534 6.698 6.696 1.00 94.62 87 LEU A CA 1
ATOM 677 C C . LEU A 1 87 ? -1.174 5.550 5.756 1.00 94.62 87 LEU A C 1
ATOM 679 O O . LEU A 1 87 ? -1.463 4.399 6.079 1.00 94.62 87 LEU A O 1
ATOM 683 N N . ALA A 1 88 ? -0.476 5.839 4.654 1.00 93.69 88 ALA A N 1
ATOM 684 C CA . ALA A 1 88 ? -0.024 4.812 3.719 1.00 93.69 88 ALA A CA 1
ATOM 685 C C . ALA A 1 88 ? 0.915 3.807 4.407 1.00 93.69 88 ALA A C 1
ATOM 687 O O . ALA A 1 88 ? 0.731 2.598 4.292 1.00 93.69 88 ALA A O 1
ATOM 688 N N . TRP A 1 89 ? 1.874 4.305 5.196 1.00 91.44 89 TRP A N 1
ATOM 689 C CA . TRP A 1 89 ? 2.793 3.502 6.011 1.00 91.44 89 TRP A CA 1
ATOM 690 C C . TRP A 1 89 ? 2.083 2.622 7.052 1.00 91.44 89 TRP A C 1
ATOM 692 O O . TRP A 1 89 ? 2.576 1.547 7.401 1.00 91.44 89 TRP A O 1
ATOM 702 N N . ALA A 1 90 ? 0.923 3.058 7.544 1.00 92.81 90 ALA A N 1
ATOM 703 C CA . ALA A 1 90 ? 0.096 2.302 8.477 1.00 92.81 90 ALA A CA 1
ATOM 704 C C . ALA A 1 90 ? -0.882 1.320 7.792 1.00 92.81 90 ALA A C 1
ATOM 706 O O . ALA A 1 90 ? -1.610 0.612 8.495 1.00 92.81 90 ALA A O 1
ATOM 707 N N . GLY A 1 91 ? -0.885 1.255 6.455 1.00 94.00 91 GLY A N 1
ATOM 708 C CA . GLY A 1 91 ? -1.717 0.347 5.662 1.00 94.00 91 GLY A CA 1
ATOM 709 C C . GLY A 1 91 ? -3.074 0.919 5.232 1.00 94.00 91 GLY A C 1
ATOM 710 O O . GLY A 1 91 ? -3.953 0.149 4.852 1.00 94.00 91 GLY A O 1
ATOM 711 N N . MET A 1 92 ? -3.276 2.241 5.298 1.00 95.75 92 MET A N 1
ATOM 712 C CA . MET A 1 92 ? -4.453 2.895 4.710 1.00 95.75 92 MET A CA 1
ATOM 713 C C . MET A 1 92 ? -4.339 2.876 3.177 1.00 95.75 92 MET A C 1
ATOM 715 O O . MET A 1 92 ? -3.358 3.411 2.651 1.00 95.75 92 MET A O 1
ATOM 719 N N . PRO A 1 93 ? -5.320 2.316 2.449 1.00 96.31 93 PRO A N 1
ATOM 720 C CA . PRO A 1 93 ? -5.314 2.352 0.994 1.00 96.31 93 PRO A CA 1
ATOM 721 C C . PRO A 1 93 ? -5.717 3.736 0.469 1.00 96.31 93 PRO A C 1
ATOM 723 O O . PRO A 1 93 ? -6.571 4.415 1.046 1.00 96.31 93 PRO A O 1
ATOM 726 N N . PHE A 1 94 ? -5.135 4.132 -0.663 1.00 94.62 94 PHE A N 1
ATOM 727 C CA . PHE A 1 94 ? -5.445 5.382 -1.362 1.00 94.62 94 PHE A CA 1
ATOM 728 C C . PHE A 1 94 ? -6.003 5.115 -2.760 1.00 94.62 94 PHE A C 1
ATOM 730 O O . PHE A 1 94 ? -5.556 4.200 -3.450 1.00 94.62 94 PHE A O 1
ATOM 737 N N . ALA A 1 95 ? -6.972 5.929 -3.179 1.00 93.19 95 ALA A N 1
ATOM 738 C CA . ALA A 1 95 ? -7.567 5.883 -4.514 1.00 93.19 95 ALA A CA 1
ATOM 739 C C . ALA A 1 95 ? -8.230 7.226 -4.851 1.00 93.19 95 ALA A C 1
ATOM 741 O O . ALA A 1 95 ? -8.928 7.779 -4.004 1.00 93.19 95 ALA A O 1
ATOM 742 N N . ASN A 1 96 ? -8.076 7.737 -6.078 1.00 86.25 96 ASN A N 1
ATOM 743 C CA . ASN A 1 96 ? -8.665 9.037 -6.464 1.00 86.25 96 ASN A CA 1
ATOM 744 C C . ASN A 1 96 ? -10.198 9.025 -6.414 1.00 86.25 96 ASN A C 1
ATOM 746 O O . ASN A 1 96 ? -10.809 9.958 -5.894 1.00 86.25 96 ASN A O 1
ATOM 750 N N . ASP A 1 97 ? -10.804 7.924 -6.856 1.00 77.00 97 ASP A N 1
ATOM 751 C CA . ASP A 1 97 ? -12.252 7.684 -6.769 1.00 77.00 97 ASP A CA 1
ATOM 752 C C . ASP A 1 97 ? -12.649 7.003 -5.445 1.00 77.00 97 ASP A C 1
ATOM 754 O O . ASP A 1 97 ? -13.704 6.375 -5.322 1.00 77.00 97 ASP A O 1
ATOM 758 N N . GLY A 1 98 ? -11.772 7.088 -4.442 1.00 74.62 98 GLY A N 1
ATOM 759 C CA . GLY A 1 98 ? -12.017 6.589 -3.104 1.00 74.62 98 GLY A CA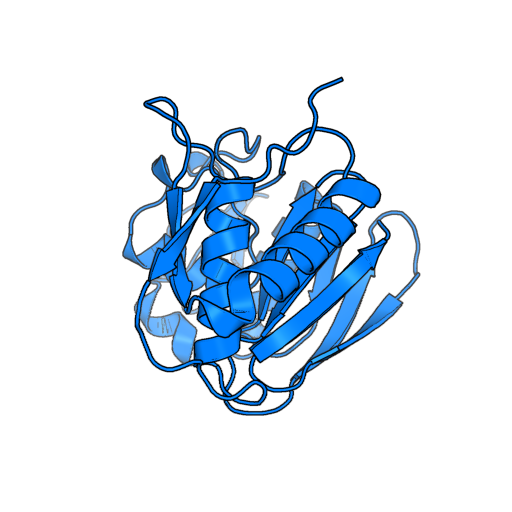 1
ATOM 760 C C . GLY A 1 98 ? -13.272 7.212 -2.496 1.00 74.62 98 GLY A C 1
ATOM 761 O O . GLY A 1 98 ? -13.456 8.425 -2.527 1.00 74.62 98 GLY A O 1
ATOM 762 N N . LYS A 1 99 ? -14.149 6.376 -1.929 1.00 76.75 99 LYS A N 1
ATOM 763 C CA . LYS A 1 99 ? -15.397 6.835 -1.295 1.00 76.75 99 LYS A CA 1
ATOM 764 C C . LYS A 1 99 ? -15.189 7.448 0.087 1.00 76.75 99 LYS A C 1
ATOM 766 O O . LYS A 1 99 ? -16.122 8.042 0.614 1.00 76.75 99 LYS A O 1
ATOM 771 N N . LEU A 1 100 ? -14.015 7.248 0.682 1.00 84.38 100 LEU A N 1
ATOM 772 C CA . LEU A 1 100 ? -13.706 7.780 1.997 1.00 84.38 100 LEU A CA 1
ATOM 773 C C . LEU A 1 100 ? -13.242 9.232 1.868 1.00 84.38 100 LEU A C 1
ATOM 775 O O . LEU A 1 100 ? -12.303 9.520 1.121 1.00 84.38 100 LEU A O 1
ATOM 779 N N . LEU A 1 101 ? -13.882 10.118 2.625 1.00 85.19 101 LEU A N 1
ATOM 780 C CA . LEU A 1 101 ? -13.544 11.535 2.673 1.00 85.19 101 LEU A CA 1
ATOM 781 C C . LEU A 1 101 ? -12.569 11.816 3.825 1.00 85.19 101 LEU A C 1
ATOM 783 O O . LEU A 1 101 ? -12.678 11.229 4.902 1.00 85.19 101 LEU A O 1
ATOM 787 N N . TRP A 1 102 ? -11.611 12.723 3.610 1.00 88.19 102 TRP A N 1
ATOM 788 C CA . TRP A 1 102 ? -10.644 13.121 4.645 1.00 88.19 102 TRP A CA 1
ATOM 789 C C . TRP A 1 102 ? -11.349 13.704 5.872 1.00 88.19 102 TRP A C 1
ATOM 791 O O . TRP A 1 102 ? -10.952 13.448 7.002 1.00 88.19 102 TRP A O 1
ATOM 801 N N . GLU A 1 103 ? -12.444 14.419 5.642 1.00 85.75 103 GLU A N 1
ATOM 802 C CA . GLU A 1 103 ? -13.287 15.058 6.644 1.00 85.75 103 GLU A CA 1
ATOM 803 C C . GLU A 1 103 ? -13.968 14.052 7.585 1.00 85.75 103 GLU A C 1
ATOM 805 O O . GLU A 1 103 ? -14.453 14.435 8.647 1.00 85.75 103 GLU A O 1
ATOM 810 N N . GLU A 1 104 ? -14.004 12.760 7.242 1.00 85.69 104 GLU A N 1
ATOM 811 C CA . GLU A 1 104 ? -14.463 11.708 8.157 1.00 85.69 104 GLU A CA 1
ATOM 812 C C . GLU A 1 104 ? -13.440 11.406 9.266 1.00 85.69 104 GLU A C 1
ATOM 814 O O . GLU A 1 104 ? -13.801 10.791 10.273 1.00 85.69 104 GLU A O 1
ATOM 819 N N . LEU A 1 105 ? -12.195 11.866 9.105 1.00 90.06 105 LEU A N 1
ATOM 820 C CA . LEU A 1 105 ? -11.099 11.747 10.061 1.00 90.06 105 LEU A CA 1
ATOM 821 C C . LEU A 1 105 ? -10.936 13.061 10.831 1.00 90.06 105 LEU A C 1
ATOM 823 O O . LEU A 1 105 ? -11.013 14.151 10.267 1.00 90.06 105 LEU A O 1
ATOM 827 N N . GLU A 1 106 ? -10.694 12.965 12.133 1.00 90.25 106 GLU A N 1
ATOM 828 C CA . GLU A 1 106 ? -10.546 14.135 13.000 1.00 90.25 106 GLU A CA 1
ATOM 829 C C . GLU A 1 106 ? -9.109 14.243 13.524 1.00 90.25 106 GLU A C 1
ATOM 831 O O . GLU A 1 106 ? -8.634 13.318 14.178 1.00 90.25 106 GLU A O 1
ATOM 836 N N . PRO A 1 107 ? -8.395 15.357 13.309 1.00 89.94 107 PRO A N 1
ATOM 837 C CA . PRO A 1 107 ? -7.137 15.599 14.007 1.00 89.94 107 PRO A CA 1
ATOM 838 C C . PRO A 1 107 ? -7.330 15.611 15.533 1.00 89.94 107 PRO A C 1
ATOM 840 O O . PRO A 1 107 ? -8.365 16.040 16.050 1.00 89.94 107 PRO A O 1
ATOM 843 N N . SER A 1 108 ? -6.329 15.138 16.268 1.00 92.31 108 SER A N 1
ATOM 844 C CA . SER A 1 108 ? -6.345 15.033 17.725 1.00 92.31 108 SER A CA 1
ATOM 845 C C . SER A 1 108 ? -4.956 15.247 18.314 1.00 92.31 108 SER A C 1
ATOM 847 O O . SER A 1 108 ? -3.941 14.921 17.705 1.00 92.31 108 SER A O 1
ATOM 849 N N . THR A 1 109 ? -4.929 15.746 19.548 1.00 90.31 109 THR A N 1
ATOM 850 C CA . THR A 1 109 ? -3.723 15.863 20.377 1.00 90.31 109 THR A CA 1
ATOM 851 C C . THR A 1 109 ? -3.421 14.587 21.167 1.00 90.31 109 THR A C 1
ATOM 853 O O . THR A 1 109 ? -2.487 14.567 21.966 1.00 90.31 109 THR A O 1
ATOM 856 N N . ASP A 1 110 ? -4.234 13.538 21.008 1.00 92.69 110 ASP A N 1
ATOM 857 C CA . ASP A 1 110 ? -3.969 12.232 21.611 1.00 92.69 110 ASP A CA 1
ATOM 858 C C . ASP A 1 110 ? -2.615 11.688 21.116 1.00 92.69 110 ASP A C 1
ATOM 860 O O . ASP A 1 110 ? -2.185 12.018 20.014 1.00 92.69 110 ASP A O 1
ATOM 864 N N . PRO A 1 111 ? -1.925 10.824 21.879 1.00 91.38 111 PRO A N 1
ATOM 865 C CA . PRO A 1 111 ? -0.626 10.288 21.464 1.00 91.38 111 PRO A CA 1
ATOM 866 C C . PRO A 1 111 ? -0.723 9.236 20.343 1.00 91.38 111 PRO A C 1
ATOM 868 O O . PRO A 1 111 ? 0.262 8.959 19.661 1.00 91.38 111 PRO A O 1
ATOM 871 N N . ALA A 1 112 ? -1.897 8.635 20.142 1.00 93.62 112 ALA A N 1
ATOM 872 C CA . ALA A 1 112 ? -2.154 7.602 19.141 1.00 93.62 112 ALA A CA 1
ATOM 873 C C . ALA A 1 112 ? -3.557 7.781 18.535 1.00 93.62 112 ALA A C 1
ATOM 875 O O . ALA A 1 112 ? -4.383 8.473 19.135 1.00 93.62 112 ALA A O 1
ATOM 876 N N . PRO A 1 113 ? -3.864 7.148 17.386 1.00 95.12 113 PRO A N 1
ATOM 877 C CA . PRO A 1 113 ? -5.221 7.134 16.856 1.00 95.12 113 PRO A CA 1
ATOM 878 C C . PRO A 1 113 ? -6.218 6.554 17.864 1.00 95.12 113 PRO A C 1
ATOM 880 O O . PRO A 1 113 ? -5.944 5.524 18.478 1.00 95.12 113 PRO A O 1
ATOM 883 N N . THR A 1 114 ? -7.386 7.175 18.007 1.00 95.62 114 THR A N 1
ATOM 884 C CA . THR A 1 114 ? -8.448 6.759 18.939 1.00 95.62 114 THR A CA 1
ATOM 885 C C . THR A 1 114 ? -9.818 6.836 18.272 1.00 95.62 114 THR A C 1
ATOM 887 O O . THR A 1 114 ? -9.997 7.520 17.271 1.00 95.62 114 THR A O 1
ATOM 890 N N . PHE A 1 115 ? -10.809 6.128 18.815 1.00 92.94 115 PHE A N 1
ATOM 891 C CA . PHE A 1 115 ? -12.208 6.355 18.453 1.00 92.94 115 PHE A CA 1
ATOM 892 C C . PHE A 1 115 ? -12.879 7.209 19.521 1.00 92.94 115 PHE A C 1
ATOM 894 O O . PHE A 1 115 ? -12.821 6.873 20.704 1.00 92.94 115 PHE A O 1
ATOM 901 N N . ALA A 1 116 ? -13.562 8.272 19.105 1.00 89.19 116 ALA A N 1
ATOM 902 C CA . ALA A 1 116 ? -14.417 9.068 19.976 1.00 89.19 116 ALA A CA 1
ATOM 903 C C . ALA A 1 116 ? -15.707 9.419 19.235 1.00 89.19 116 ALA A C 1
ATOM 905 O O . ALA A 1 116 ? -15.668 9.809 18.072 1.00 89.19 116 ALA A O 1
ATOM 906 N N . ALA A 1 117 ? -16.856 9.234 19.894 1.00 86.88 117 ALA A N 1
ATOM 907 C CA . ALA A 1 117 ? -18.178 9.501 19.316 1.00 86.88 117 ALA A CA 1
ATOM 908 C C . ALA A 1 117 ? -18.398 8.874 17.916 1.00 86.88 117 ALA A C 1
ATOM 910 O O . ALA A 1 117 ? -19.032 9.467 17.048 1.00 86.88 117 ALA A O 1
ATOM 911 N N . GLY A 1 118 ? -17.851 7.673 17.685 1.00 84.44 118 GLY A N 1
ATOM 912 C CA . GLY A 1 118 ? -17.973 6.958 16.407 1.00 84.44 118 GLY A CA 1
ATOM 913 C C . GLY A 1 118 ? -17.079 7.482 15.278 1.00 84.44 118 GLY A C 1
ATOM 914 O O . GLY A 1 118 ? -17.191 7.005 14.151 1.00 84.44 118 GLY A O 1
ATOM 915 N N . ARG A 1 119 ? -16.179 8.431 15.554 1.00 89.50 119 ARG A N 1
ATOM 916 C CA . ARG A 1 119 ? -15.228 8.974 14.579 1.00 89.50 119 ARG A CA 1
ATOM 917 C C . ARG A 1 119 ? -13.806 8.570 14.928 1.00 89.50 119 ARG A C 1
ATOM 919 O O . ARG A 1 119 ? -13.449 8.465 16.104 1.00 89.50 119 ARG A O 1
ATOM 926 N N . LEU A 1 120 ? -13.004 8.322 13.893 1.00 95.31 120 LEU A N 1
ATOM 927 C CA . LEU A 1 120 ? -11.581 8.066 14.058 1.00 95.31 120 LEU A CA 1
ATOM 928 C C . LEU A 1 120 ? -10.861 9.403 14.234 1.00 95.31 120 LEU A C 1
ATOM 930 O O . LEU A 1 120 ? -10.855 10.249 13.338 1.00 95.31 120 LEU A O 1
ATOM 934 N N . ARG A 1 121 ? -10.227 9.551 15.390 1.00 95.50 121 ARG A N 1
ATOM 935 C CA . ARG A 1 121 ? -9.347 10.655 15.733 1.00 95.50 121 ARG A CA 1
ATOM 936 C C . ARG A 1 121 ? -7.905 10.244 15.487 1.00 95.50 121 ARG A C 1
ATOM 938 O O . ARG A 1 121 ? -7.497 9.146 15.863 1.00 95.50 121 ARG A O 1
ATOM 945 N N . LEU A 1 122 ? -7.133 11.102 14.840 1.00 95.19 122 LEU A N 1
ATOM 946 C CA . LEU A 1 122 ? -5.757 10.839 14.452 1.00 95.19 122 LEU A CA 1
ATOM 947 C C . LEU A 1 122 ? -4.799 11.725 15.252 1.00 95.19 122 LEU A C 1
ATOM 949 O O . LEU A 1 122 ? -4.972 12.938 15.287 1.00 95.19 122 LEU A O 1
ATOM 953 N N . SER A 1 123 ? -3.771 11.123 15.846 1.00 93.44 123 SER A N 1
ATOM 954 C CA . SER A 1 123 ? -2.678 11.834 16.521 1.00 93.44 123 SER A CA 1
ATOM 955 C C . SER A 1 123 ? -1.662 12.414 15.543 1.00 93.44 123 SER A C 1
ATOM 957 O O . SER A 1 123 ? -1.466 11.822 14.487 1.00 93.44 123 SER A O 1
ATOM 959 N N . GLU A 1 124 ? -0.959 13.489 15.906 1.00 92.38 124 GLU A N 1
ATOM 960 C CA . GLU A 1 124 ? 0.038 14.141 15.036 1.00 92.38 124 GLU A CA 1
ATOM 961 C C . GLU A 1 124 ? 1.003 13.151 14.330 1.00 92.38 124 GLU A C 1
ATOM 963 O O . GLU A 1 124 ? 1.545 12.229 14.964 1.00 92.38 124 GLU A O 1
ATOM 968 N N . PRO A 1 125 ? 1.249 13.323 13.015 1.00 90.88 125 PRO A N 1
ATOM 969 C CA . PRO A 1 125 ? 1.919 12.333 12.172 1.00 90.88 125 PRO A CA 1
ATOM 970 C C . PRO A 1 125 ? 3.393 12.100 12.540 1.00 90.88 125 PRO A C 1
ATOM 972 O O . PRO A 1 125 ? 3.948 11.029 12.268 1.00 90.88 125 PRO A O 1
ATOM 975 N N . GLU A 1 126 ? 4.065 13.065 13.164 1.00 89.44 126 GLU A N 1
ATOM 976 C CA . GLU A 1 126 ? 5.456 12.950 13.610 1.00 89.44 126 GLU A CA 1
ATOM 977 C C . GLU A 1 126 ? 5.620 11.854 14.672 1.00 89.44 126 GLU A C 1
ATOM 979 O O . GLU A 1 126 ? 6.599 11.101 14.634 1.00 89.44 126 GLU A O 1
ATOM 984 N N . GLY A 1 127 ? 4.636 11.703 15.565 1.00 88.38 127 GLY A N 1
ATOM 985 C CA . GLY A 1 127 ? 4.653 10.709 16.642 1.00 88.38 127 GLY A CA 1
ATOM 986 C C . GLY A 1 127 ? 4.488 9.266 16.158 1.00 88.38 127 GLY A C 1
ATOM 987 O O . GLY A 1 127 ? 4.864 8.323 16.855 1.00 88.38 127 GLY A O 1
ATOM 988 N N . TRP A 1 128 ? 3.988 9.062 14.934 1.00 89.75 128 TRP A N 1
ATOM 989 C CA . TRP A 1 128 ? 3.606 7.734 14.442 1.00 89.75 128 TRP A CA 1
ATOM 990 C C . TRP A 1 128 ? 4.777 6.778 14.263 1.00 89.75 128 TRP A C 1
ATOM 992 O O . TRP A 1 128 ? 4.597 5.570 14.378 1.00 89.75 128 TRP A O 1
ATOM 1002 N N . ARG A 1 129 ? 5.988 7.298 14.038 1.00 83.19 129 ARG A N 1
ATOM 1003 C CA . ARG A 1 129 ? 7.195 6.468 13.890 1.00 83.19 129 ARG A CA 1
ATOM 1004 C C . ARG A 1 129 ? 7.494 5.621 15.125 1.00 83.19 129 ARG A C 1
ATOM 1006 O O . ARG A 1 129 ? 8.141 4.589 15.003 1.00 83.19 129 ARG A O 1
ATOM 1013 N N . GLN A 1 130 ? 7.047 6.067 16.295 1.00 86.25 130 GLN A N 1
ATOM 1014 C CA . GLN A 1 130 ? 7.262 5.379 17.567 1.00 86.25 130 GLN A CA 1
ATOM 1015 C C . GLN A 1 130 ? 6.095 4.453 17.931 1.00 86.25 130 GLN A C 1
ATOM 1017 O O . GLN A 1 130 ? 6.187 3.684 18.888 1.00 86.25 130 GLN A O 1
ATOM 1022 N N . LEU A 1 131 ? 4.985 4.521 17.188 1.00 87.50 131 LEU A N 1
ATOM 1023 C CA . LEU A 1 131 ? 3.804 3.729 17.480 1.00 87.50 131 LEU A CA 1
ATOM 1024 C C . LEU A 1 131 ? 4.026 2.274 17.081 1.00 87.50 131 LEU A C 1
ATOM 1026 O O . LEU A 1 131 ? 4.424 1.947 15.963 1.00 87.50 131 LEU A O 1
ATOM 1030 N N . THR A 1 132 ? 3.699 1.381 18.007 1.00 85.25 132 THR A N 1
ATOM 1031 C CA . THR A 1 132 ? 3.651 -0.049 17.725 1.00 85.25 132 THR A CA 1
ATOM 1032 C C . THR A 1 132 ? 2.412 -0.385 16.898 1.00 85.25 132 THR A C 1
ATOM 1034 O O . THR A 1 132 ? 1.426 0.357 16.861 1.00 85.25 132 THR A O 1
ATOM 1037 N N . SER A 1 133 ? 2.402 -1.580 16.305 1.00 81.50 133 SER A N 1
ATOM 1038 C CA . SER A 1 133 ? 1.212 -2.117 15.635 1.00 81.50 133 SER A CA 1
ATOM 1039 C C . SER A 1 133 ? -0.041 -2.110 16.527 1.00 81.50 133 SER A C 1
ATOM 1041 O O . SER A 1 133 ? -1.149 -2.056 15.994 1.00 81.50 133 SER A O 1
ATOM 1043 N N . LEU A 1 134 ? 0.108 -2.196 17.855 1.00 86.38 134 LEU A N 1
ATOM 1044 C CA . LEU A 1 134 ? -1.016 -2.175 18.792 1.00 86.38 134 LEU A CA 1
ATOM 1045 C C . LEU A 1 134 ? -1.628 -0.775 18.907 1.00 86.38 134 LEU A C 1
ATOM 1047 O O . LEU A 1 134 ? -2.850 -0.644 18.906 1.00 86.38 134 LEU A O 1
ATOM 1051 N N . ALA A 1 135 ? -0.795 0.266 18.951 1.00 90.88 135 ALA A N 1
ATOM 1052 C CA . ALA A 1 135 ? -1.257 1.650 19.029 1.00 90.88 135 ALA A CA 1
ATOM 1053 C C . ALA A 1 135 ? -2.010 2.096 17.760 1.00 90.88 135 ALA A C 1
ATOM 1055 O O . ALA A 1 135 ? -2.862 2.974 17.817 1.00 90.88 135 ALA A O 1
ATOM 1056 N N . LEU A 1 136 ? -1.763 1.438 16.624 1.00 93.25 136 LEU A N 1
ATOM 1057 C CA . LEU A 1 136 ? -2.474 1.675 15.362 1.00 93.25 136 LEU A CA 1
ATOM 1058 C C . LEU A 1 136 ? -3.762 0.851 15.213 1.00 93.25 136 LEU A C 1
ATOM 1060 O O . LEU A 1 136 ? -4.403 0.890 14.160 1.00 93.25 136 LEU A O 1
ATOM 1064 N N . LYS A 1 137 ? -4.159 0.083 16.236 1.00 93.38 137 LYS A N 1
ATOM 1065 C CA . LYS A 1 137 ? -5.359 -0.762 16.183 1.00 93.38 137 LYS A CA 1
ATOM 1066 C C . LYS A 1 137 ? -6.628 0.026 15.814 1.00 93.38 137 LYS A C 1
ATOM 1068 O O . LYS A 1 137 ? -7.352 -0.488 14.962 1.00 93.38 137 LYS A O 1
ATOM 1073 N N . PRO A 1 138 ? -6.899 1.236 16.350 1.00 94.75 138 PRO A N 1
ATOM 1074 C CA . PRO A 1 138 ? -8.095 1.998 15.973 1.00 94.75 138 PRO A CA 1
ATOM 1075 C C . PRO A 1 138 ? -8.132 2.354 14.484 1.00 94.75 138 PRO A C 1
ATOM 1077 O O . PRO A 1 138 ? -9.128 2.096 13.816 1.00 94.75 138 PRO A O 1
ATOM 1080 N N . LEU A 1 139 ? -7.010 2.817 13.926 1.00 94.38 139 LEU A N 1
ATOM 1081 C CA . LEU A 1 139 ? -6.888 3.078 12.489 1.00 94.38 139 LEU A CA 1
ATOM 1082 C C . LEU A 1 139 ? -7.139 1.815 11.654 1.00 94.38 139 LEU A C 1
ATOM 1084 O O . LEU A 1 139 ? -7.866 1.847 10.668 1.00 94.38 139 LEU A O 1
ATOM 1088 N N . ARG A 1 140 ? -6.560 0.680 12.049 1.00 93.06 140 ARG A N 1
ATOM 1089 C CA . ARG A 1 140 ? -6.728 -0.590 11.324 1.00 93.06 140 ARG A CA 1
ATOM 1090 C C . ARG A 1 140 ? -8.147 -1.133 11.419 1.00 93.06 140 ARG A C 1
ATOM 1092 O O . ARG A 1 140 ? -8.625 -1.744 10.470 1.00 93.06 140 ARG A O 1
ATOM 1099 N N . GLN A 1 141 ? -8.816 -0.923 12.549 1.00 92.62 141 GLN A N 1
ATOM 1100 C CA . GLN A 1 141 ? -10.229 -1.247 12.701 1.00 92.62 141 GLN A CA 1
ATOM 1101 C C . GLN A 1 141 ? -11.091 -0.371 11.789 1.00 92.62 141 GLN A C 1
ATOM 1103 O O . GLN A 1 141 ? -11.942 -0.900 11.086 1.00 92.62 141 GLN A O 1
ATOM 1108 N N . PHE A 1 142 ? -10.810 0.929 11.720 1.00 93.50 142 PHE A N 1
ATOM 1109 C CA . PHE A 1 142 ? -11.483 1.823 10.786 1.00 93.50 142 PHE A CA 1
ATOM 1110 C C . PHE A 1 142 ? -11.300 1.381 9.323 1.00 93.50 142 PHE A C 1
ATOM 1112 O O . PHE A 1 142 ? -12.267 1.315 8.569 1.00 93.50 142 PHE A O 1
ATOM 1119 N N . VAL A 1 143 ? -10.079 1.004 8.922 1.00 93.56 143 VAL A N 1
ATOM 1120 C CA . VAL A 1 143 ? -9.811 0.439 7.584 1.00 93.56 143 VAL A CA 1
ATOM 1121 C C . VAL A 1 143 ? -10.646 -0.822 7.341 1.00 93.56 143 VAL A C 1
ATOM 1123 O O . VAL A 1 143 ? -11.221 -0.970 6.265 1.00 93.56 143 VAL A O 1
ATOM 1126 N N . ALA A 1 144 ? -10.782 -1.693 8.342 1.00 93.06 144 ALA A N 1
ATOM 1127 C CA . ALA A 1 144 ? -11.598 -2.901 8.243 1.00 93.06 144 ALA A CA 1
ATOM 1128 C C . ALA A 1 144 ? -13.073 -2.591 7.997 1.00 93.06 144 ALA A C 1
ATOM 1130 O O . ALA A 1 144 ? -13.664 -3.122 7.061 1.00 93.06 144 ALA A O 1
ATOM 1131 N N . GLU A 1 145 ? -13.641 -1.679 8.781 1.00 91.44 145 GLU A N 1
ATOM 1132 C CA . GLU A 1 145 ? -15.042 -1.269 8.665 1.00 91.44 145 GLU A CA 1
ATOM 1133 C C . GLU A 1 145 ? -15.346 -0.618 7.306 1.00 91.44 145 GLU A C 1
ATOM 1135 O O . GLU A 1 145 ? -16.444 -0.779 6.776 1.00 91.44 145 GLU A O 1
ATOM 1140 N N . ARG A 1 146 ? -14.378 0.095 6.712 1.00 91.38 146 ARG A N 1
ATOM 1141 C CA . ARG A 1 146 ? -14.577 0.832 5.451 1.00 91.38 146 ARG A CA 1
ATOM 1142 C C . ARG A 1 146 ? -14.209 0.057 4.193 1.00 91.38 146 ARG A C 1
ATOM 1144 O O . ARG A 1 146 ? -14.842 0.254 3.157 1.00 91.38 146 ARG A O 1
ATOM 1151 N N . PHE A 1 147 ? -13.198 -0.803 4.263 1.00 91.69 147 PHE A N 1
ATOM 1152 C CA . PHE A 1 147 ? -12.610 -1.462 3.091 1.00 91.69 147 PHE A CA 1
ATOM 1153 C C . PHE A 1 147 ? -12.645 -2.989 3.164 1.00 91.69 147 PHE A C 1
ATOM 1155 O O . PHE A 1 147 ? -12.186 -3.661 2.239 1.00 91.69 147 PHE A O 1
ATOM 1162 N N . GLY A 1 148 ? -13.199 -3.552 4.238 1.00 92.56 148 GLY A N 1
ATOM 1163 C CA . GLY A 1 148 ? -13.406 -4.988 4.362 1.00 92.56 148 GLY A CA 1
ATOM 1164 C C . GLY A 1 148 ? -12.140 -5.780 4.692 1.00 92.56 148 GLY A C 1
ATOM 1165 O O . GLY A 1 148 ? -12.140 -6.997 4.510 1.00 92.56 148 GLY A O 1
ATOM 1166 N N . PHE A 1 149 ? -11.060 -5.127 5.140 1.00 94.44 149 PHE A N 1
ATOM 1167 C CA . PHE A 1 149 ? -9.841 -5.817 5.561 1.00 94.44 149 PHE A CA 1
ATOM 1168 C C . PHE A 1 149 ? -9.156 -5.159 6.760 1.00 94.44 149 PHE A C 1
ATOM 1170 O O . PHE A 1 149 ? -9.062 -3.938 6.855 1.00 94.44 149 PHE A O 1
ATOM 1177 N N . ARG A 1 150 ? -8.598 -5.974 7.658 1.00 94.38 150 ARG A N 1
ATOM 1178 C CA . ARG A 1 150 ? -7.777 -5.506 8.780 1.00 94.38 150 ARG A CA 1
ATOM 1179 C C . ARG A 1 150 ? -6.369 -6.066 8.686 1.00 94.38 150 ARG A C 1
ATOM 1181 O O . ARG A 1 150 ? -6.163 -7.260 8.900 1.00 94.38 150 ARG A O 1
ATOM 1188 N N . LEU A 1 151 ? -5.396 -5.188 8.468 1.00 94.62 151 LEU A N 1
ATOM 1189 C CA . LEU A 1 151 ? -3.984 -5.554 8.469 1.00 94.62 151 LEU A CA 1
ATOM 1190 C C . LEU A 1 151 ? -3.442 -5.678 9.904 1.00 94.62 151 LEU A C 1
ATOM 1192 O O . LEU A 1 151 ? -3.546 -4.760 10.718 1.00 94.62 151 LEU A O 1
ATOM 1196 N N . GLN A 1 152 ? -2.843 -6.819 10.227 1.00 93.69 152 GLN A N 1
ATOM 1197 C CA . GLN A 1 152 ? -2.188 -7.120 11.499 1.00 93.69 152 GLN A CA 1
ATOM 1198 C C . GLN A 1 152 ? -0.738 -7.555 11.266 1.00 93.69 152 GLN A C 1
ATOM 1200 O O . GLN A 1 152 ? -0.401 -8.728 11.398 1.00 93.69 152 GLN A O 1
ATOM 1205 N N . CYS A 1 153 ? 0.124 -6.599 10.931 1.00 92.69 153 CYS A N 1
ATOM 1206 C CA . CYS A 1 153 ? 1.574 -6.790 10.830 1.00 92.69 153 CYS A CA 1
ATOM 1207 C C . CYS A 1 153 ? 2.333 -5.554 11.328 1.00 92.69 153 CYS A C 1
ATOM 1209 O O . CYS A 1 153 ? 1.716 -4.590 11.795 1.00 92.69 153 CYS A O 1
ATOM 1211 N N . ALA A 1 154 ? 3.662 -5.566 11.226 1.00 90.25 154 ALA A N 1
ATOM 1212 C CA . ALA A 1 154 ? 4.459 -4.353 11.382 1.00 90.25 154 ALA A CA 1
ATOM 1213 C C . ALA A 1 154 ? 4.030 -3.277 10.365 1.00 90.25 154 ALA A C 1
ATOM 1215 O O . ALA A 1 154 ? 3.418 -3.566 9.337 1.00 90.25 154 ALA A O 1
ATOM 1216 N N . THR A 1 155 ? 4.304 -2.019 10.676 1.00 91.75 155 THR A N 1
ATOM 1217 C CA . THR A 1 155 ? 4.108 -0.904 9.746 1.00 91.75 155 THR A CA 1
ATOM 1218 C C . THR A 1 155 ? 5.135 -0.923 8.611 1.00 91.75 155 THR A C 1
ATOM 1220 O O . THR A 1 155 ? 5.984 -1.807 8.554 1.00 91.75 155 THR A O 1
ATOM 1223 N N . GLY A 1 156 ? 5.028 -0.002 7.651 1.00 92.44 156 GLY A N 1
ATOM 1224 C CA . GLY A 1 156 ? 5.877 0.002 6.451 1.00 92.44 156 GLY A CA 1
ATOM 1225 C C . GLY A 1 156 ? 5.428 -0.984 5.369 1.00 92.44 156 GLY A C 1
ATOM 1226 O O . GLY A 1 156 ? 6.063 -1.079 4.324 1.00 92.44 156 GLY A O 1
ATOM 1227 N N . VAL A 1 157 ? 4.311 -1.682 5.592 1.00 95.44 157 VAL A N 1
ATOM 1228 C CA . VAL A 1 157 ? 3.587 -2.421 4.556 1.00 95.44 157 VAL A CA 1
ATOM 1229 C C . VAL A 1 157 ? 2.479 -1.520 4.030 1.00 95.44 157 VAL A C 1
ATOM 1231 O O . VAL A 1 157 ? 1.570 -1.145 4.775 1.00 95.44 157 VAL A O 1
ATOM 1234 N N . ARG A 1 158 ? 2.561 -1.166 2.749 1.00 96.69 158 ARG A N 1
ATOM 1235 C CA . ARG A 1 158 ? 1.513 -0.403 2.070 1.00 96.69 158 ARG A CA 1
ATOM 1236 C C . ARG A 1 158 ? 0.467 -1.339 1.486 1.00 96.69 158 ARG A C 1
ATOM 1238 O O . ARG A 1 158 ? 0.783 -2.467 1.111 1.00 96.69 158 ARG A O 1
ATOM 1245 N N . ALA A 1 159 ? -0.764 -0.850 1.406 1.00 97.31 159 ALA A N 1
ATOM 1246 C CA . ALA A 1 159 ? -1.907 -1.600 0.9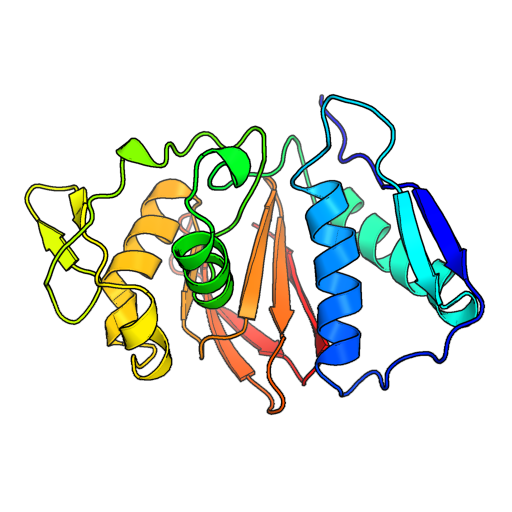15 1.00 97.31 159 ALA A CA 1
ATOM 1247 C C . ALA A 1 159 ? -2.613 -0.845 -0.215 1.00 97.31 159 ALA A C 1
ATOM 1249 O O . ALA A 1 159 ? -2.883 0.348 -0.093 1.00 97.31 159 ALA A O 1
ATOM 1250 N N . TRP A 1 160 ? -2.983 -1.56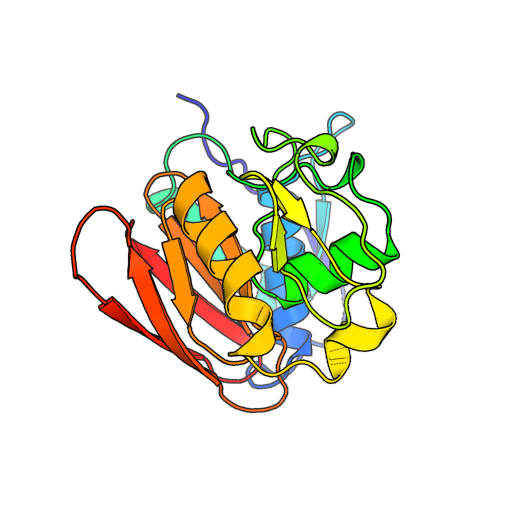4 -1.270 1.00 97.12 160 TRP A N 1
ATOM 1251 C CA . TRP A 1 160 ? -3.887 -1.096 -2.318 1.00 97.12 160 TRP A CA 1
ATOM 1252 C C . TRP A 1 160 ? -5.056 -2.061 -2.423 1.00 97.12 160 TRP A C 1
ATOM 1254 O O . TRP A 1 160 ? -4.870 -3.277 -2.372 1.00 97.12 160 TRP A O 1
ATOM 1264 N N . ARG A 1 161 ? -6.269 -1.530 -2.573 1.00 95.44 161 ARG A N 1
ATOM 1265 C CA . ARG A 1 161 ? -7.489 -2.334 -2.552 1.00 95.44 161 ARG A CA 1
ATOM 1266 C C . ARG A 1 161 ? -8.308 -2.094 -3.813 1.00 95.44 161 ARG A C 1
ATOM 1268 O O . ARG A 1 161 ? -8.663 -0.962 -4.109 1.00 95.44 161 ARG A O 1
ATOM 1275 N N . TRP A 1 162 ? -8.682 -3.168 -4.496 1.00 94.31 162 TRP A N 1
ATOM 1276 C CA . TRP A 1 162 ? -9.730 -3.200 -5.522 1.00 94.31 162 TRP A CA 1
ATOM 1277 C C . TRP A 1 162 ? -10.723 -4.297 -5.156 1.00 94.31 162 TRP A C 1
ATOM 1279 O O . TRP A 1 162 ? -10.311 -5.279 -4.541 1.00 94.31 162 TRP A O 1
ATOM 1289 N N . PRO A 1 163 ? -12.017 -4.186 -5.494 1.00 92.56 163 PRO A N 1
ATOM 1290 C CA . PRO A 1 163 ? -12.939 -5.313 -5.354 1.00 92.56 163 PRO A CA 1
ATOM 1291 C C . PRO A 1 163 ? -12.325 -6.602 -5.935 1.00 92.56 163 PRO A C 1
ATOM 1293 O O . PRO A 1 163 ? -11.872 -6.603 -7.075 1.00 92.56 163 PRO A O 1
ATOM 1296 N N . GLY A 1 164 ? -12.248 -7.675 -5.144 1.00 92.50 164 GLY A N 1
ATOM 1297 C CA . GLY A 1 164 ? -11.610 -8.944 -5.524 1.00 92.50 164 GLY A CA 1
ATOM 1298 C C . GLY A 1 164 ? -10.125 -9.100 -5.159 1.00 92.50 164 GLY A C 1
ATOM 1299 O O . GLY A 1 164 ? -9.652 -10.231 -5.100 1.00 92.50 164 GLY A O 1
ATOM 1300 N N . VAL A 1 165 ? -9.378 -8.021 -4.870 1.00 95.75 165 VAL A N 1
ATOM 1301 C CA . VAL A 1 165 ? -7.946 -8.133 -4.522 1.00 95.75 165 VAL A CA 1
ATOM 1302 C C . VAL A 1 165 ? -7.433 -7.045 -3.573 1.00 95.75 165 VAL A C 1
ATOM 1304 O O . VAL A 1 165 ? -7.671 -5.847 -3.744 1.00 95.75 165 VAL A O 1
ATOM 1307 N N . LEU A 1 166 ? -6.651 -7.471 -2.585 1.00 96.94 166 LEU A N 1
ATOM 1308 C CA . LEU A 1 166 ? -5.791 -6.633 -1.757 1.00 96.94 166 LEU A CA 1
ATOM 1309 C C . LEU A 1 166 ? -4.337 -6.888 -2.160 1.00 96.94 166 LEU A C 1
ATOM 1311 O O . LEU A 1 166 ? -3.871 -8.024 -2.142 1.00 96.94 166 LEU A O 1
ATOM 1315 N N . VAL A 1 167 ? -3.615 -5.829 -2.506 1.00 98.00 167 VAL A N 1
ATOM 1316 C CA . VAL A 1 167 ? -2.186 -5.890 -2.822 1.00 98.00 167 VAL A CA 1
ATOM 1317 C C . VAL A 1 167 ? -1.419 -5.283 -1.662 1.00 98.00 167 VAL A C 1
ATOM 1319 O O . VAL A 1 167 ? -1.690 -4.147 -1.272 1.00 98.00 167 VAL A O 1
ATOM 1322 N N . LEU A 1 168 ? -0.464 -6.029 -1.122 1.00 98.19 168 LEU A N 1
ATOM 1323 C CA . LEU A 1 168 ? 0.454 -5.567 -0.090 1.00 98.19 168 LEU A CA 1
ATOM 1324 C C . LEU A 1 168 ? 1.858 -5.466 -0.672 1.00 98.19 168 LEU A C 1
ATOM 1326 O O . LEU A 1 168 ? 2.278 -6.372 -1.385 1.00 98.19 168 LEU A O 1
ATOM 1330 N N . VAL A 1 169 ? 2.584 -4.398 -0.346 1.00 98.12 169 VAL A N 1
ATOM 1331 C CA . VAL A 1 169 ? 4.003 -4.239 -0.708 1.00 98.12 169 VAL A CA 1
ATOM 1332 C C . VAL A 1 169 ? 4.793 -3.833 0.526 1.00 98.12 169 VAL A C 1
ATOM 1334 O O . VAL A 1 169 ? 4.404 -2.901 1.237 1.00 98.12 169 VAL A O 1
ATOM 1337 N N . SER A 1 170 ? 5.906 -4.519 0.779 1.00 97.38 170 SER A N 1
ATOM 1338 C CA . SER A 1 170 ? 6.823 -4.183 1.866 1.00 97.38 170 SER A CA 1
ATOM 1339 C C . SER A 1 170 ? 7.792 -3.078 1.448 1.00 97.38 170 SER A C 1
ATOM 1341 O O . SER A 1 170 ? 8.523 -3.213 0.469 1.00 97.38 170 SER A O 1
ATOM 1343 N N . GLY A 1 171 ? 7.824 -1.990 2.218 1.00 95.19 171 GLY A N 1
ATOM 1344 C CA . GLY A 1 171 ? 8.880 -0.974 2.177 1.00 95.19 171 GLY A CA 1
ATOM 1345 C C . GLY A 1 171 ? 9.885 -1.113 3.327 1.00 95.19 171 GLY A C 1
ATOM 1346 O O . GLY A 1 171 ? 10.592 -0.161 3.639 1.00 95.19 171 GLY A O 1
ATOM 1347 N N . ASN A 1 172 ? 9.910 -2.255 4.022 1.00 95.12 172 ASN A N 1
ATOM 1348 C CA . ASN A 1 172 ? 10.780 -2.470 5.179 1.00 95.12 172 ASN A CA 1
ATOM 1349 C C . ASN A 1 172 ? 12.106 -3.114 4.782 1.00 95.12 172 ASN A C 1
ATOM 1351 O O . ASN A 1 172 ? 12.124 -4.012 3.951 1.00 95.12 172 ASN A O 1
ATOM 1355 N N . HIS A 1 173 ? 13.197 -2.732 5.454 1.00 95.44 173 HIS A N 1
ATOM 1356 C CA . HIS A 1 173 ? 14.518 -3.364 5.297 1.00 95.44 173 HIS A CA 1
ATOM 1357 C C . HIS A 1 173 ? 14.615 -4.765 5.921 1.00 95.44 173 HIS A C 1
ATOM 1359 O O . HIS A 1 173 ? 15.613 -5.452 5.733 1.00 95.44 173 HIS A O 1
ATOM 1365 N N . LEU A 1 174 ? 13.608 -5.178 6.693 1.00 95.69 174 LEU A N 1
ATOM 1366 C CA . LEU A 1 174 ? 13.542 -6.482 7.345 1.00 95.69 174 LEU A CA 1
ATOM 1367 C C . LEU A 1 174 ? 12.268 -7.216 6.909 1.00 95.69 174 LEU A C 1
ATOM 1369 O O . LEU A 1 174 ? 11.259 -6.548 6.656 1.00 95.69 174 LEU A O 1
ATOM 1373 N N . PRO A 1 175 ? 12.283 -8.562 6.872 1.00 96.56 175 PRO A N 1
ATOM 1374 C CA . PRO A 1 175 ? 11.085 -9.344 6.606 1.00 96.56 175 PRO A CA 1
ATOM 1375 C C . PRO A 1 175 ? 9.954 -9.009 7.581 1.00 96.56 175 PRO A C 1
ATOM 1377 O O . PRO A 1 175 ? 10.169 -8.844 8.787 1.00 96.56 175 PRO A O 1
ATOM 1380 N N . VAL A 1 176 ? 8.731 -8.939 7.062 1.00 95.19 176 VAL A N 1
ATOM 1381 C CA . VAL A 1 176 ? 7.521 -8.675 7.839 1.00 95.19 176 VAL A CA 1
ATOM 1382 C C . VAL A 1 176 ? 6.585 -9.866 7.752 1.00 95.19 176 VAL A C 1
ATOM 1384 O O . VAL A 1 176 ? 6.189 -10.292 6.671 1.00 95.19 176 VAL A O 1
ATOM 1387 N N . ALA A 1 177 ? 6.170 -10.355 8.916 1.00 95.69 177 ALA A N 1
ATOM 1388 C CA . ALA A 1 177 ? 5.130 -11.362 9.045 1.00 95.69 177 ALA A CA 1
ATOM 1389 C C . ALA A 1 177 ? 3.895 -10.789 9.751 1.00 95.69 177 ALA A C 1
ATOM 1391 O O . ALA A 1 177 ? 3.969 -9.810 10.504 1.00 95.69 177 ALA A O 1
ATOM 1392 N N . GLY A 1 178 ? 2.746 -11.413 9.524 1.00 95.12 178 GLY A N 1
ATOM 1393 C CA . GLY A 1 178 ? 1.499 -11.032 10.168 1.00 95.12 178 GLY A CA 1
ATOM 1394 C C . GLY A 1 178 ? 0.293 -11.654 9.491 1.00 95.12 178 GLY A C 1
ATOM 1395 O O . GLY A 1 178 ? 0.381 -12.734 8.907 1.00 95.12 178 GLY A O 1
ATOM 1396 N N . PHE A 1 179 ? -0.837 -10.955 9.560 1.00 95.25 179 PHE A N 1
ATOM 1397 C CA . PHE A 1 179 ? -2.097 -11.452 9.024 1.00 95.25 179 PHE A CA 1
ATOM 1398 C C . PHE A 1 179 ? -2.967 -10.357 8.414 1.00 95.25 179 PHE A C 1
ATOM 1400 O O . PHE A 1 179 ? -2.962 -9.217 8.878 1.00 95.25 179 PHE A O 1
ATOM 1407 N N . VAL A 1 180 ? -3.793 -10.734 7.444 1.00 95.44 180 VAL A N 1
ATOM 1408 C CA . VAL A 1 180 ? -4.959 -9.962 7.005 1.00 95.44 180 VAL A CA 1
ATOM 1409 C C . VAL A 1 180 ? -6.220 -10.696 7.443 1.00 95.44 180 VAL A C 1
ATOM 1411 O O . VAL A 1 180 ? -6.343 -11.901 7.233 1.00 95.44 180 VAL A O 1
ATOM 1414 N N . HIS A 1 181 ? -7.149 -9.965 8.057 1.00 93.50 181 HIS A N 1
ATOM 1415 C CA . HIS A 1 181 ? -8.511 -10.440 8.321 1.00 93.50 181 HIS A CA 1
ATOM 1416 C C . HIS A 1 181 ? -9.437 -9.850 7.266 1.00 93.50 181 HIS A C 1
ATOM 1418 O O . HIS A 1 181 ? -9.430 -8.628 7.105 1.00 93.50 181 HIS A O 1
ATOM 1424 N N . CYS A 1 182 ? -10.225 -10.674 6.583 1.00 87.94 182 CYS A N 1
ATOM 1425 C CA . CYS A 1 182 ? -11.191 -10.227 5.578 1.00 87.94 182 CYS A CA 1
ATOM 1426 C C . CYS A 1 182 ? -12.592 -10.204 6.200 1.00 87.94 182 CYS A C 1
ATOM 1428 O O . CYS A 1 182 ? -13.003 -11.170 6.823 1.00 87.94 182 CYS A O 1
ATOM 1430 N N . CYS A 1 183 ? -13.356 -9.122 6.043 1.00 65.56 183 CYS A N 1
ATOM 1431 C CA . CYS A 1 183 ? -14.620 -8.932 6.773 1.00 65.56 183 CYS A CA 1
ATOM 1432 C C . CYS A 1 183 ? -15.759 -9.893 6.382 1.00 65.56 183 CYS A C 1
ATOM 1434 O O . CYS A 1 183 ? -16.802 -9.863 7.030 1.00 65.56 183 CYS A O 1
ATOM 1436 N N . GLN A 1 184 ? -15.595 -10.722 5.345 1.00 66.19 1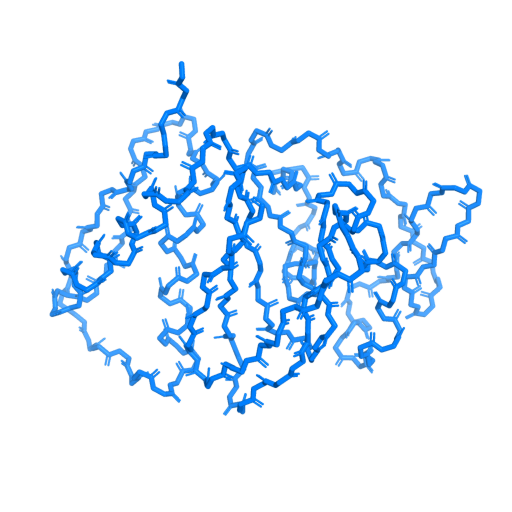84 GLN A N 1
ATOM 1437 C CA . GLN A 1 184 ? -16.612 -11.699 4.934 1.00 66.19 184 GLN A CA 1
ATOM 1438 C C . GLN A 1 184 ? -16.506 -13.057 5.655 1.00 66.19 184 GLN A C 1
ATOM 1440 O O . GLN A 1 184 ? -17.327 -13.934 5.401 1.00 66.19 184 GLN A O 1
ATOM 1445 N N . GLY A 1 185 ? -15.570 -13.222 6.596 1.00 63.00 185 GLY A N 1
ATOM 1446 C CA . GLY A 1 185 ? -15.503 -14.398 7.466 1.00 63.00 185 GLY A CA 1
ATOM 1447 C C . GLY A 1 185 ? -14.480 -14.248 8.593 1.00 63.00 185 GLY A C 1
ATOM 1448 O O . GLY A 1 185 ? -13.741 -13.270 8.649 1.00 63.00 185 GLY A O 1
ATOM 1449 N N . ASP A 1 186 ? -14.386 -15.252 9.464 1.00 72.88 186 ASP A N 1
ATOM 1450 C CA . ASP A 1 186 ? -13.291 -15.370 10.448 1.00 72.88 186 ASP A CA 1
ATOM 1451 C C . ASP A 1 186 ? -11.972 -15.846 9.799 1.00 72.88 186 ASP A C 1
ATOM 1453 O O . ASP A 1 186 ? -11.016 -16.237 10.476 1.00 72.88 186 ASP A O 1
ATOM 1457 N N . GLU A 1 187 ? -11.910 -15.834 8.465 1.00 84.06 187 GLU A N 1
ATOM 1458 C CA . GLU A 1 187 ? -10.748 -16.269 7.713 1.00 84.06 187 GLU A CA 1
ATOM 1459 C C . GLU A 1 187 ? -9.601 -15.269 7.833 1.00 84.06 187 GLU A C 1
ATOM 1461 O O . GLU A 1 187 ? -9.730 -14.048 7.681 1.00 84.06 187 GLU A O 1
ATOM 1466 N N . ARG A 1 188 ? -8.430 -15.840 8.099 1.00 92.06 188 ARG A N 1
ATOM 1467 C CA . ARG A 1 188 ? -7.187 -15.115 8.280 1.00 92.06 188 ARG A CA 1
ATOM 1468 C C . ARG A 1 188 ? -6.192 -15.577 7.234 1.00 92.06 188 ARG A C 1
ATOM 1470 O O . ARG A 1 188 ? -5.781 -16.735 7.243 1.00 92.06 188 ARG A O 1
ATOM 1477 N N . THR A 1 189 ? -5.740 -14.650 6.402 1.00 95.00 189 THR A N 1
ATOM 1478 C CA . THR A 1 189 ? -4.653 -14.912 5.457 1.00 95.00 189 THR A CA 1
ATOM 1479 C C . THR A 1 189 ? -3.327 -14.540 6.104 1.00 95.00 189 THR A C 1
ATOM 1481 O O . THR A 1 189 ? -3.146 -13.407 6.558 1.00 95.00 189 THR A O 1
ATOM 1484 N N . SER A 1 190 ? -2.403 -15.497 6.177 1.00 95.81 190 SER A N 1
ATOM 1485 C CA . SER A 1 190 ? -1.028 -15.238 6.610 1.00 95.81 190 SER A CA 1
ATOM 1486 C C . SER A 1 190 ? -0.301 -14.383 5.581 1.00 95.81 190 SER A C 1
ATOM 1488 O O . SER A 1 190 ? -0.434 -14.599 4.375 1.00 95.81 190 SER A O 1
ATOM 1490 N N . ILE A 1 191 ? 0.490 -13.434 6.070 1.00 95.88 191 ILE A N 1
ATOM 1491 C CA . ILE A 1 191 ? 1.389 -12.642 5.236 1.00 95.88 191 ILE A CA 1
ATOM 1492 C C . ILE A 1 191 ? 2.827 -12.860 5.682 1.00 95.88 191 ILE A C 1
ATOM 1494 O O . ILE A 1 191 ? 3.119 -12.899 6.882 1.00 95.88 191 ILE A O 1
ATOM 1498 N N . TYR A 1 192 ? 3.701 -13.015 4.697 1.00 96.56 192 TYR A N 1
ATOM 1499 C CA . TYR A 1 192 ? 5.144 -13.080 4.858 1.00 96.56 192 TYR A CA 1
ATOM 1500 C C . TYR A 1 192 ? 5.751 -12.337 3.675 1.00 96.56 192 TYR A C 1
ATOM 1502 O O . TYR A 1 192 ? 5.607 -12.774 2.538 1.00 96.56 192 TYR A O 1
ATOM 1510 N N . LEU A 1 193 ? 6.339 -11.179 3.948 1.00 97.44 193 LEU A N 1
ATOM 1511 C CA . LEU A 1 193 ? 6.891 -10.289 2.939 1.00 97.44 193 LEU A CA 1
ATOM 1512 C C . LEU A 1 193 ? 8.353 -10.031 3.268 1.00 97.44 193 LEU A C 1
ATOM 1514 O O . LEU A 1 193 ? 8.655 -9.380 4.273 1.00 97.44 193 LEU A O 1
ATOM 1518 N N . ASP A 1 194 ? 9.244 -10.497 2.405 1.00 97.88 194 ASP A N 1
ATOM 1519 C CA . ASP A 1 194 ? 10.632 -10.052 2.414 1.00 97.88 194 ASP A CA 1
ATOM 1520 C C . ASP A 1 194 ? 10.728 -8.558 2.035 1.00 97.88 194 ASP A C 1
ATOM 1522 O O . ASP A 1 194 ? 9.755 -7.959 1.549 1.00 97.88 194 ASP A O 1
ATOM 1526 N N . PRO A 1 195 ? 11.870 -7.896 2.289 1.00 97.56 195 PRO A N 1
ATOM 1527 C CA . PRO A 1 195 ? 12.084 -6.525 1.840 1.00 97.56 195 PRO A CA 1
ATOM 1528 C C . PRO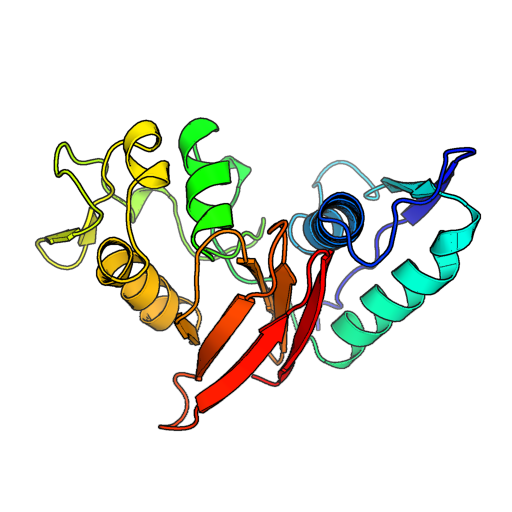 A 1 195 ? 11.827 -6.365 0.338 1.00 97.56 195 PRO A C 1
ATOM 1530 O O . PRO A 1 195 ? 12.301 -7.159 -0.470 1.00 97.56 195 PRO A O 1
ATOM 1533 N N . GLY A 1 196 ? 11.044 -5.350 -0.033 1.00 95.44 196 GLY A N 1
ATOM 1534 C CA . GLY A 1 196 ? 10.657 -5.094 -1.422 1.00 95.44 196 GLY A CA 1
ATOM 1535 C C . GLY A 1 196 ? 9.617 -6.062 -2.005 1.00 95.44 196 GLY A C 1
ATOM 1536 O O . GLY A 1 196 ? 9.143 -5.856 -3.132 1.00 95.44 196 GLY A O 1
ATOM 1537 N N . ASP A 1 197 ? 9.225 -7.101 -1.261 1.00 97.31 197 ASP A N 1
ATOM 1538 C CA . ASP A 1 197 ? 8.299 -8.107 -1.761 1.00 97.31 197 ASP A CA 1
ATOM 1539 C C . ASP A 1 197 ? 6.839 -7.625 -1.789 1.00 97.31 197 ASP A C 1
ATOM 1541 O O . ASP A 1 197 ? 6.467 -6.632 -1.151 1.00 97.31 197 ASP A O 1
ATOM 1545 N N . ALA A 1 198 ? 6.005 -8.320 -2.564 1.00 97.75 198 ALA A N 1
ATOM 1546 C CA . ALA A 1 198 ? 4.592 -8.024 -2.712 1.00 97.75 198 ALA A CA 1
ATOM 1547 C C . ALA A 1 198 ? 3.730 -9.290 -2.664 1.00 97.75 198 ALA A C 1
ATOM 1549 O O . ALA A 1 198 ? 4.058 -10.303 -3.275 1.00 97.75 198 ALA A O 1
ATOM 1550 N N . GLN A 1 199 ? 2.570 -9.198 -2.016 1.00 97.81 199 GLN A N 1
ATOM 1551 C CA . GLN A 1 199 ? 1.601 -10.290 -1.929 1.00 97.81 199 GLN A CA 1
ATOM 1552 C C . GLN A 1 199 ? 0.228 -9.812 -2.402 1.00 97.81 199 GLN A C 1
ATOM 1554 O O . GLN A 1 199 ? -0.275 -8.778 -1.958 1.00 97.81 199 GLN A O 1
ATOM 1559 N N . LEU A 1 200 ? -0.378 -10.583 -3.305 1.00 97.44 200 LEU A N 1
ATOM 1560 C CA . LEU A 1 200 ? -1.759 -10.406 -3.750 1.00 97.44 200 LEU A CA 1
ATOM 1561 C C . LEU A 1 200 ? -2.641 -11.362 -2.947 1.00 97.44 200 LEU A C 1
ATOM 1563 O O . LEU A 1 200 ? -2.366 -12.559 -2.883 1.00 97.44 200 LEU A O 1
ATOM 1567 N N . ILE A 1 201 ? -3.691 -10.829 -2.339 1.00 95.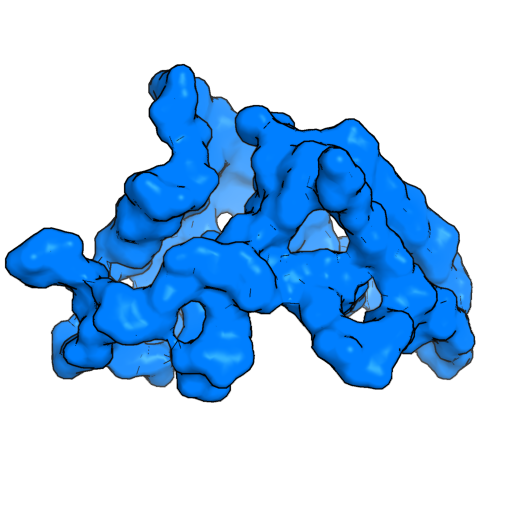56 201 ILE A N 1
ATOM 1568 C CA . ILE A 1 201 ? -4.649 -11.569 -1.522 1.00 95.56 201 ILE A CA 1
ATOM 1569 C C . ILE A 1 201 ? -6.014 -11.422 -2.185 1.00 95.56 201 ILE A C 1
ATOM 1571 O O . ILE A 1 201 ? -6.492 -10.301 -2.358 1.00 95.56 201 ILE A O 1
ATOM 1575 N N . ALA A 1 202 ? -6.627 -12.543 -2.560 1.00 92.94 202 ALA A N 1
ATOM 1576 C CA . ALA A 1 202 ? -7.994 -12.554 -3.069 1.00 92.94 202 ALA A CA 1
ATOM 1577 C C . ALA A 1 202 ? -8.972 -12.138 -1.956 1.00 92.94 202 ALA A C 1
ATOM 1579 O O . ALA A 1 202 ? -8.804 -12.546 -0.804 1.00 92.94 202 ALA A O 1
ATOM 1580 N N . MET A 1 203 ? -9.957 -11.305 -2.298 1.00 89.44 203 MET A N 1
ATOM 1581 C CA . MET A 1 203 ? -10.879 -10.653 -1.353 1.00 89.44 203 MET A CA 1
ATOM 1582 C C . MET A 1 203 ? -12.344 -10.827 -1.725 1.00 89.44 203 MET A C 1
ATOM 1584 O O . MET A 1 203 ? -12.627 -10.968 -2.935 1.00 89.44 203 MET A O 1
#